Protein 1TU1 (pdb70)

Secondary structure (DSSP, 8-state):
--EEEEE-SSEEEEEETTSEE--BEEEEEPPBTTBPPEEEEEEEE---TTS-HHHHHHHHHHHHHHHSTT-EEEEEEEEEETTEEEEEEEEEEEETTEEEEEEEEEE--SSSEEEEEEEE-GGGHHHHHHHHHHHHHT-EEPP-/--EEEEE-SSEEEEEETTSEE--BEEEEEP-BTTB--EEEEEEEE---TTS-HHHHHHHHHHHHHHHSTT-EEEEEEEEEETTEEEEEEEEEEEETTEEEEEEEEEE--SSSEEEEEEEE-TTTHHHHHHHHHHHHTT-EEPP-

Structure (mmCIF, N/CA/C/O backbone):
data_1TU1
#
_entry.id   1TU1
#
_cell.length_a   88.247
_cell.length_b   88.247
_cell.length_c   107.071
_cell.angle_alpha   90.00
_cell.angle_beta   90.00
_cell.angle_gamma   90.00
#
_symmetry.space_group_name_H-M   'P 43 21 2'
#
loop_
_entity.id
_entity.type
_entity.pdbx_description
1 polymer 'hypothetical protein PA0094'
2 non-polymer 1,2-ETHANEDIOL
3 non-polymer DI(HYDROXYETHYL)ETHER
4 non-polymer 'SULFATE ION'
5 water water
#
loop_
_atom_site.group_PDB
_atom_site.id
_atom_site.type_symbol
_atom_site.label_atom_id
_atom_site.label_alt_id
_atom_site.label_comp_id
_atom_site.label_asym_id
_atom_site.label_entity_id
_atom_site.label_seq_id
_atom_site.pdbx_PDB_ins_code
_atom_site.Cartn_x
_atom_site.Cartn_y
_atom_site.Cartn_z
_atom_site.occupancy
_atom_site.B_iso_or_equiv
_atom_site.auth_seq_id
_atom_site.auth_comp_id
_atom_site.auth_asym_id
_atom_site.auth_atom_id
_atom_site.pdbx_PDB_model_num
ATOM 1 N N . GLY A 1 1 ? 26.749 10.314 -1.814 1.00 57.32 -1 GLY A N 1
ATOM 2 C CA . GLY A 1 1 ? 25.327 9.858 -1.627 1.00 57.33 -1 GLY A CA 1
ATOM 3 C C . GLY A 1 1 ? 24.538 10.631 -0.568 1.00 56.95 -1 GLY A C 1
ATOM 4 O O . GLY A 1 1 ? 23.958 11.681 -0.864 1.00 57.68 -1 GLY A O 1
ATOM 5 N N . HIS A 1 2 ? 24.495 10.099 0.655 1.00 56.20 0 HIS A N 1
ATOM 6 C CA . HIS A 1 2 ? 23.818 10.740 1.790 1.00 55.45 0 HIS A CA 1
ATOM 7 C C . HIS A 1 2 ? 24.864 11.200 2.821 1.00 53.42 0 HIS A C 1
ATOM 8 O O . HIS A 1 2 ? 25.128 10.500 3.799 1.00 52.66 0 HIS A O 1
ATOM 15 N N . MET A 1 3 ? 25.473 12.361 2.589 1.00 50.85 1 MET A N 1
ATOM 16 C CA . MET A 1 3 ? 26.471 12.905 3.518 1.00 49.34 1 MET A CA 1
ATOM 17 C C . MET A 1 3 ? 26.409 14.432 3.606 1.00 46.43 1 MET A C 1
ATOM 18 O O . MET A 1 3 ? 25.716 15.085 2.837 1.00 45.78 1 MET A O 1
ATOM 27 N N . THR A 1 4 ? 27.144 14.987 4.560 1.00 42.54 2 THR A N 1
ATOM 28 C CA . THR A 1 4 ? 27.228 16.423 4.752 1.00 39.73 2 THR A CA 1
ATOM 29 C C . THR A 1 4 ? 28.650 16.873 5.142 1.00 36.65 2 THR A C 1
ATOM 30 O O . THR A 1 4 ? 29.333 16.193 5.885 1.00 33.36 2 THR A O 1
ATOM 34 N N . LEU A 1 5 ? 29.064 18.029 4.632 1.00 33.94 3 LEU A N 1
ATOM 35 C CA . LEU A 1 5 ? 30.372 18.607 4.924 1.00 32.62 3 LEU A CA 1
ATOM 36 C C . LEU A 1 5 ? 30.486 19.038 6.381 1.00 30.73 3 LEU A C 1
ATOM 37 O O . LEU A 1 5 ? 29.743 19.893 6.827 1.00 32.55 3 LEU A O 1
ATOM 42 N N . T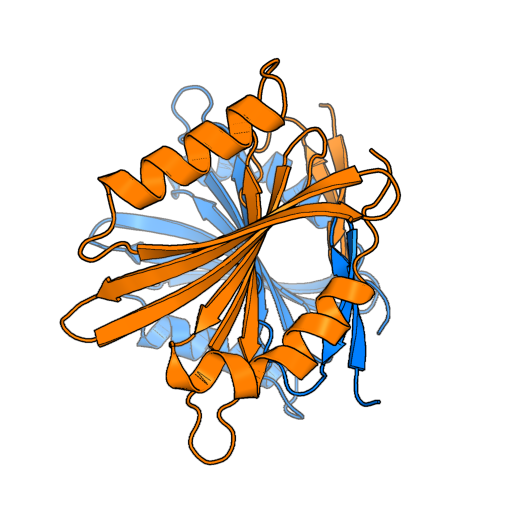YR A 1 6 ? 31.434 18.466 7.107 1.00 27.29 4 TYR A N 1
ATOM 43 C CA . TYR A 1 6 ? 31.595 18.726 8.527 1.00 24.56 4 TYR A CA 1
ATOM 44 C C . TYR A 1 6 ? 32.895 19.507 8.762 1.00 24.60 4 TYR A C 1
ATOM 45 O O . TYR A 1 6 ? 33.958 19.122 8.291 1.00 22.03 4 TYR A O 1
ATOM 54 N N . ARG A 1 7 ? 32.792 20.593 9.498 1.00 24.42 5 ARG A N 1
ATOM 55 C CA . ARG A 1 7 ? 33.899 21.503 9.711 1.00 25.77 5 ARG A CA 1
ATOM 56 C C . ARG A 1 7 ? 34.466 21.316 11.120 1.00 24.30 5 ARG A C 1
ATOM 57 O O . ARG A 1 7 ? 33.717 21.317 12.124 1.00 23.63 5 ARG A O 1
ATOM 72 N N . LEU A 1 8 ? 35.786 21.112 11.180 1.00 22.45 6 LEU A N 1
ATOM 73 C CA . LEU A 1 8 ? 36.540 21.200 12.424 1.00 21.82 6 LEU A CA 1
ATOM 74 C C . LEU A 1 8 ? 37.706 22.192 12.248 1.00 22.06 6 LEU A C 1
ATOM 75 O O . LEU A 1 8 ? 37.885 22.779 11.184 1.00 22.03 6 LEU A O 1
ATOM 80 N N . HIS A 1 9 ? 38.422 22.452 13.323 1.00 22.67 7 HIS A N 1
ATOM 81 C CA . HIS A 1 9 ? 39.411 23.528 13.340 1.00 23.35 7 HIS A CA 1
ATOM 82 C C . HIS A 1 9 ? 40.574 23.216 12.397 1.00 23.34 7 HIS A C 1
ATOM 83 O O . HIS A 1 9 ? 41.093 24.122 11.741 1.00 24.02 7 HIS A O 1
ATOM 90 N N . GLU A 1 10 ? 40.874 21.931 12.256 1.00 22.62 8 GLU A N 1
ATOM 91 C CA . GLU A 1 10 ? 42.054 21.438 11.552 1.00 23.00 8 GLU A CA 1
ATOM 92 C C . GLU A 1 10 ? 41.780 20.893 10.173 1.00 23.46 8 GLU A C 1
ATOM 93 O O . GLU A 1 10 ? 42.728 20.606 9.432 1.00 23.32 8 GLU A O 1
ATOM 99 N N . ALA A 1 11 ? 40.501 20.756 9.814 1.00 23.42 9 ALA A N 1
ATOM 100 C CA . ALA A 1 11 ? 40.133 20.095 8.571 1.00 23.07 9 ALA A CA 1
ATOM 101 C C . ALA A 1 11 ? 38.624 20.174 8.279 1.00 23.26 9 ALA A C 1
ATOM 102 O O . ALA A 1 11 ? 37.843 20.600 9.121 1.00 22.54 9 ALA A O 1
ATOM 104 N N . ASP A 1 12 ? 38.247 19.741 7.079 1.00 23.72 10 ASP A N 1
ATOM 105 C CA . ASP A 1 12 ? 36.856 19.487 6.711 1.00 23.73 10 ASP A CA 1
ATOM 106 C C . ASP A 1 12 ? 36.780 18.100 6.157 1.00 23.05 10 ASP A C 1
ATOM 107 O O . ASP A 1 12 ? 37.733 17.625 5.556 1.00 22.73 10 ASP A O 1
ATOM 112 N N . LEU A 1 13 ? 35.648 17.444 6.344 1.00 22.15 11 LEU A N 1
ATOM 113 C CA . LEU A 1 13 ? 35.403 16.160 5.697 1.00 22.35 11 LEU A CA 1
ATOM 114 C C . LEU A 1 13 ? 33.914 15.922 5.548 1.00 22.78 11 LEU A C 1
ATOM 115 O O . LEU A 1 13 ? 33.121 16.545 6.244 1.00 22.20 11 LEU A O 1
ATOM 120 N N . GLU A 1 14 ? 33.535 15.022 4.642 1.00 22.53 12 GLU A N 1
ATOM 121 C CA . GLU A 1 14 ? 32.128 14.659 4.503 1.00 23.70 12 GLU A CA 1
ATOM 122 C C . GLU A 1 14 ? 31.806 13.550 5.460 1.00 23.76 12 GLU A C 1
ATOM 123 O O . GLU A 1 14 ? 32.483 12.525 5.462 1.00 23.81 12 GLU A O 1
ATOM 129 N N . ILE A 1 15 ? 30.773 13.755 6.275 1.00 23.71 13 ILE A N 1
ATOM 130 C CA . ILE A 1 15 ? 30.305 12.772 7.232 1.00 24.72 13 ILE A CA 1
ATOM 131 C C . ILE A 1 15 ? 28.924 12.185 6.814 1.00 26.13 13 ILE A C 1
ATOM 132 O O . ILE A 1 15 ? 27.995 12.946 6.603 1.00 25.78 13 ILE A O 1
ATOM 137 N N . PRO A 1 16 ? 28.787 10.860 6.730 1.00 28.29 14 PRO A N 1
ATOM 138 C CA . PRO A 1 16 ? 27.483 10.247 6.436 1.00 30.33 14 PRO A CA 1
ATOM 139 C C . PRO A 1 16 ? 26.404 10.706 7.415 1.00 31.73 14 PRO A C 1
ATOM 140 O O . PRO A 1 16 ? 26.643 10.746 8.608 1.00 32.56 14 PRO A O 1
ATOM 144 N N . ASP A 1 17 ? 25.234 11.088 6.900 1.00 33.75 15 ASP A N 1
ATOM 145 C CA . ASP A 1 17 ? 24.120 11.579 7.733 1.00 34.45 15 ASP A CA 1
ATOM 146 C C . ASP A 1 17 ? 23.646 10.547 8.753 1.00 33.03 15 ASP A C 1
ATOM 147 O O . ASP A 1 17 ? 23.122 10.899 9.788 1.00 32.67 15 ASP A O 1
ATOM 152 N N . ALA A 1 18 ? 23.848 9.274 8.463 1.00 31.96 16 ALA A N 1
ATOM 153 C CA . ALA A 1 18 ? 23.467 8.222 9.388 1.00 30.83 16 ALA A CA 1
ATOM 154 C C . ALA A 1 18 ? 24.349 8.179 10.638 1.00 29.54 16 ALA A C 1
ATOM 155 O O . ALA A 1 18 ? 23.950 7.597 11.636 1.00 28.80 16 ALA A O 1
ATOM 157 N N . TRP A 1 19 ? 25.554 8.759 10.581 1.00 27.20 17 TRP A N 1
ATOM 158 C CA . TRP A 1 19 ? 26.440 8.795 11.759 1.00 26.51 17 TRP A CA 1
ATOM 159 C C . TRP A 1 19 ? 25.905 9.738 12.837 1.00 25.29 17 TRP A C 1
ATOM 160 O O . TRP A 1 19 ? 25.433 10.828 12.531 1.00 25.94 17 TRP A O 1
ATOM 171 N N . GLN A 1 20 ? 26.041 9.339 14.095 1.00 24.54 18 GLN A N 1
ATOM 172 C CA . GLN A 1 20 ? 25.557 10.130 15.210 1.00 25.11 18 GLN A CA 1
ATOM 173 C C . GLN A 1 20 ? 26.725 10.895 15.839 1.00 24.02 18 GLN A C 1
ATOM 174 O O . GLN A 1 20 ? 27.689 10.307 16.278 1.00 22.38 18 GLN A O 1
ATOM 185 N N . ASP A 1 21 ? 26.597 12.210 15.878 1.00 23.30 19 ASP A N 1
ATOM 186 C CA . ASP A 1 21 ? 27.652 13.102 16.366 1.00 23.49 19 ASP A CA 1
ATOM 187 C C . ASP A 1 21 ? 27.640 13.245 17.875 1.00 23.48 19 ASP A C 1
ATOM 188 O O . ASP A 1 21 ? 26.628 13.609 18.439 1.00 24.42 19 ASP A O 1
ATOM 193 N N . GLN A 1 22 ? 28.779 12.959 18.517 1.00 22.68 20 GLN A N 1
ATOM 194 C CA . GLN A 1 22 ? 28.953 13.026 19.972 1.00 22.67 20 GLN A CA 1
ATOM 195 C C . GLN A 1 22 ? 30.186 13.900 20.320 1.00 21.14 20 GLN A C 1
ATOM 196 O O . GLN A 1 22 ? 30.770 13.777 21.390 1.00 20.13 20 GLN A O 1
ATOM 202 N N . SER A 1 23 ? 30.557 14.763 19.395 1.00 19.89 21 SER A N 1
ATOM 203 C CA . SER A 1 23 ? 31.785 15.541 19.490 1.00 19.95 21 SER A CA 1
ATOM 204 C C . SER A 1 23 ? 31.816 16.453 20.737 1.00 20.32 21 SER A C 1
ATOM 205 O O . SER A 1 23 ? 30.807 17.016 21.121 1.00 19.49 21 SER A O 1
ATOM 208 N N . ILE A 1 24 ? 32.987 16.573 21.353 1.00 20.72 22 ILE A N 1
ATOM 209 C CA . ILE A 1 24 ? 33.177 17.481 22.481 1.00 21.26 22 ILE A CA 1
ATOM 210 C C . ILE A 1 24 ? 34.450 18.318 22.281 1.00 20.73 22 ILE A C 1
ATOM 211 O O . ILE A 1 24 ? 35.546 17.782 22.042 1.00 20.92 22 ILE A O 1
ATOM 220 N N . ASN A 1 25 ? 34.312 19.638 22.313 1.00 20.28 23 ASN A N 1
ATOM 221 C CA . ASN A 1 25 ? 35.484 20.510 22.352 1.00 20.17 23 ASN A CA 1
ATOM 222 C C . ASN A 1 25 ? 35.853 20.773 23.787 1.00 20.37 23 ASN A C 1
ATOM 223 O O . ASN A 1 25 ? 34.992 21.100 24.601 1.00 19.51 23 ASN A O 1
ATOM 228 N N . ILE A 1 26 ? 37.132 20.604 24.119 1.00 19.92 24 ILE A N 1
ATOM 229 C CA . ILE A 1 26 ? 37.563 20.659 25.506 1.00 20.61 24 ILE A CA 1
ATOM 230 C C . ILE A 1 26 ? 38.714 21.658 25.580 1.00 21.76 24 ILE A C 1
ATOM 231 O O . ILE A 1 26 ? 39.693 21.507 24.838 1.00 20.77 24 ILE A O 1
ATOM 236 N N . PHE A 1 27 ? 38.574 22.638 26.467 1.00 21.54 25 PHE A N 1
ATOM 237 C CA . PHE A 1 27 ? 39.610 23.641 26.744 1.00 22.74 25 PHE A CA 1
ATOM 238 C C . PHE A 1 27 ? 39.868 23.724 28.250 1.00 24.09 25 PHE A C 1
ATOM 239 O O . PHE A 1 27 ? 38.942 23.730 29.052 1.00 25.21 25 PHE A O 1
ATOM 247 N N . LYS A 1 28 ? 41.141 23.697 28.643 1.00 24.61 26 LYS A N 1
ATOM 248 C CA . LYS A 1 28 ? 41.504 23.843 30.039 1.00 24.58 26 LYS A CA 1
ATOM 249 C C . LYS A 1 28 ? 42.066 25.244 30.237 1.00 24.42 26 LYS A C 1
ATOM 250 O O . LYS A 1 28 ? 42.990 25.636 29.549 1.00 24.63 26 LYS A O 1
ATOM 256 N N . LEU A 1 29 ? 41.476 25.968 31.174 1.00 25.62 27 LEU A N 1
ATOM 257 C CA . LEU A 1 29 ? 41.881 27.330 31.529 1.00 26.25 27 LEU A CA 1
ATOM 258 C C . LEU A 1 29 ? 42.945 27.207 32.625 1.00 26.93 27 LEU A C 1
ATOM 259 O O . LEU A 1 29 ? 42.637 26.726 33.691 1.00 26.36 27 LEU A O 1
ATOM 268 N N . PRO A 1 30 ? 44.166 27.662 32.369 1.00 29.67 28 PRO A N 1
ATOM 269 C CA . PRO A 1 30 ? 45.304 27.400 33.270 1.00 30.88 28 PRO A CA 1
ATOM 270 C C . PRO A 1 30 ? 45.088 27.848 34.706 1.00 31.90 28 PRO A C 1
ATOM 271 O O . PRO A 1 30 ? 44.474 28.892 34.947 1.00 31.20 28 PRO A O 1
ATOM 275 N N . ALA A 1 31 ? 45.566 27.046 35.655 1.00 33.63 29 ALA A N 1
ATOM 276 C CA . ALA A 1 31 ? 45.674 27.485 37.049 1.00 34.79 29 ALA A CA 1
ATOM 277 C C . ALA A 1 31 ? 46.481 28.781 37.125 1.00 35.85 29 ALA A C 1
ATOM 278 O O . ALA A 1 31 ? 47.301 29.065 36.258 1.00 35.66 29 ALA A O 1
ATOM 280 N N . SER A 1 32 ? 46.246 29.541 38.180 1.00 38.38 30 SER A N 1
ATOM 281 C CA . SER A 1 32 ? 46.939 30.810 38.403 1.00 40.65 30 SER A CA 1
ATOM 282 C C . SER A 1 32 ? 46.870 31.159 39.881 1.00 41.94 30 SER A C 1
ATOM 283 O O . SER A 1 32 ? 45.800 31.464 40.398 1.00 43.14 30 SER A O 1
ATOM 286 N N . GLY A 1 33 ? 48.006 31.078 40.573 1.00 43.44 31 GLY A N 1
ATOM 287 C CA . GLY A 1 33 ? 48.039 31.329 42.005 1.00 43.62 31 GLY A CA 1
ATOM 288 C C . GLY A 1 33 ? 47.320 30.254 42.810 1.00 43.68 31 GLY A C 1
ATOM 289 O O . GLY A 1 33 ? 47.691 29.082 42.740 1.00 44.86 31 GLY A O 1
ATOM 290 N N . PRO A 1 34 ? 46.313 30.643 43.593 1.00 43.15 32 PRO A N 1
ATOM 291 C CA . PRO A 1 34 ? 45.487 29.688 44.337 1.00 42.41 32 PRO A CA 1
ATOM 292 C C . PRO A 1 34 ? 44.289 29.144 43.526 1.00 41.12 32 PRO A C 1
ATOM 293 O O . PRO A 1 34 ? 43.658 28.187 43.961 1.00 40.48 32 PRO A O 1
ATOM 297 N N . ALA A 1 35 ? 43.970 29.762 42.391 1.00 39.91 33 ALA A N 1
ATOM 298 C CA . ALA A 1 35 ? 42.913 29.252 41.514 1.00 38.63 33 ALA A CA 1
ATOM 299 C C . ALA A 1 35 ? 43.403 28.023 40.755 1.00 37.12 33 ALA A C 1
ATOM 300 O O . ALA A 1 35 ? 44.445 28.055 40.134 1.00 36.54 33 ALA A O 1
ATOM 302 N N . ARG A 1 36 ? 42.633 26.947 40.812 1.00 36.24 34 ARG A N 1
ATOM 303 C CA . ARG A 1 36 ? 42.950 25.743 40.052 1.00 35.94 34 ARG A CA 1
ATOM 304 C C . ARG A 1 36 ? 42.496 25.847 38.583 1.00 34.01 34 ARG A C 1
ATOM 305 O O . ARG A 1 36 ? 41.761 26.761 38.186 1.00 32.61 34 ARG A O 1
ATOM 320 N N . GLU A 1 37 ? 42.987 24.913 37.781 1.00 31.02 35 GLU A N 1
ATOM 321 C CA . GLU A 1 37 ? 42.616 24.824 36.383 1.00 29.51 35 GLU A CA 1
ATOM 322 C C . GLU A 1 37 ? 41.116 24.585 36.275 1.00 27.08 35 GLU A C 1
ATOM 323 O O . GLU A 1 37 ? 40.572 23.782 36.987 1.00 26.18 35 GLU A O 1
ATOM 329 N N . ALA A 1 38 ? 40.467 25.307 35.383 1.00 26.35 36 ALA A N 1
ATOM 330 C CA . ALA A 1 38 ? 39.046 25.080 35.052 1.00 25.69 36 ALA A CA 1
ATOM 331 C C . ALA A 1 38 ? 38.916 24.462 33.662 1.00 24.93 36 ALA A C 1
ATOM 332 O O . ALA A 1 38 ? 39.881 24.385 32.914 1.00 24.48 36 ALA A O 1
ATOM 334 N N . SER A 1 39 ? 37.711 24.014 33.327 1.00 24.20 37 SER A N 1
ATOM 335 C CA . SER A 1 39 ? 37.451 23.497 31.988 1.00 24.02 37 SER A CA 1
ATOM 336 C C . SER A 1 39 ? 36.303 24.249 31.329 1.00 23.48 37 SER A C 1
ATOM 337 O O . SER A 1 39 ? 35.348 24.656 32.002 1.00 23.85 37 SER A O 1
ATOM 340 N N . PHE A 1 40 ? 36.410 24.405 30.017 1.00 23.30 38 PHE A N 1
ATOM 341 C CA . PHE A 1 40 ? 35.364 25.006 29.183 1.00 22.40 38 PHE A CA 1
ATOM 342 C C . PHE A 1 40 ? 35.141 23.998 28.065 1.00 22.23 38 PHE A C 1
ATOM 343 O O . PHE A 1 40 ? 36.053 23.740 27.267 1.00 21.43 38 PHE A O 1
ATOM 351 N N . VAL A 1 41 ? 33.935 23.437 28.025 1.00 20.90 39 VAL A N 1
ATOM 352 C CA . VAL A 1 41 ? 33.624 22.299 27.178 1.00 21.24 39 VAL A CA 1
ATOM 353 C C . VAL A 1 41 ? 32.393 22.623 26.298 1.00 20.93 39 VAL A C 1
ATOM 354 O O . VAL A 1 41 ? 31.392 23.139 26.788 1.00 19.64 39 VAL A O 1
ATOM 358 N N . ILE A 1 42 ? 32.505 22.337 25.012 1.00 19.68 40 ILE A N 1
ATOM 359 C CA . ILE A 1 42 ? 31.397 22.505 24.069 1.00 19.94 40 ILE A CA 1
ATOM 360 C C . ILE A 1 42 ? 30.908 21.138 23.688 1.00 19.35 40 ILE A C 1
ATOM 361 O O . ILE A 1 42 ? 31.706 20.292 23.208 1.00 18.26 40 ILE A O 1
ATOM 366 N N . SER A 1 43 ? 29.616 20.922 23.901 1.00 18.69 41 SER A N 1
ATOM 367 C CA . SER A 1 43 ? 28.943 19.670 23.612 1.00 18.69 41 SER A CA 1
ATOM 368 C C . SER A 1 43 ? 27.673 19.953 22.768 1.00 19.18 41 SER A C 1
ATOM 369 O O . SER A 1 43 ? 27.357 21.115 22.500 1.00 18.27 41 SER A O 1
ATOM 372 N N . ARG A 1 44 ? 27.070 18.884 22.251 1.00 19.00 42 ARG A N 1
ATOM 373 C CA . ARG A 1 44 ? 25.880 18.949 21.394 1.00 19.86 42 ARG A CA 1
ATOM 374 C C . ARG A 1 44 ? 24.797 18.050 21.974 1.00 20.82 42 ARG A C 1
ATOM 375 O O . ARG A 1 44 ? 25.089 16.980 22.520 1.00 20.68 42 ARG A O 1
ATOM 383 N N . ASP A 1 45 ? 23.527 18.450 21.789 1.00 21.97 43 ASP A N 1
ATOM 384 C CA . ASP A 1 45 ? 22.400 17.662 22.282 1.00 21.89 43 ASP A CA 1
ATOM 385 C C . ASP A 1 45 ? 21.313 17.692 21.192 1.00 22.02 43 ASP A C 1
ATOM 386 O O . ASP A 1 45 ? 20.684 18.718 20.979 1.00 20.03 43 ASP A O 1
ATOM 391 N N . ALA A 1 46 ? 21.134 16.562 20.508 1.00 23.24 44 ALA A N 1
ATOM 392 C CA . ALA A 1 46 ? 20.171 16.446 19.418 1.00 24.77 44 ALA A CA 1
ATOM 393 C C . ALA A 1 46 ? 18.768 15.976 19.878 1.00 25.12 44 ALA A C 1
ATOM 394 O O . ALA A 1 46 ? 17.932 15.611 19.048 1.00 26.58 44 ALA A O 1
ATOM 396 N N . SER A 1 47 ? 18.515 16.024 21.175 1.00 25.34 45 SER A N 1
ATOM 397 C CA . SER A 1 47 ? 17.266 15.513 21.754 1.00 25.75 45 SER A CA 1
ATOM 398 C C . SER A 1 47 ? 16.098 16.531 21.745 1.00 26.68 45 SER A C 1
ATOM 399 O O . SER A 1 47 ? 14.990 16.193 22.169 1.00 27.17 45 SER A O 1
ATOM 402 N N . G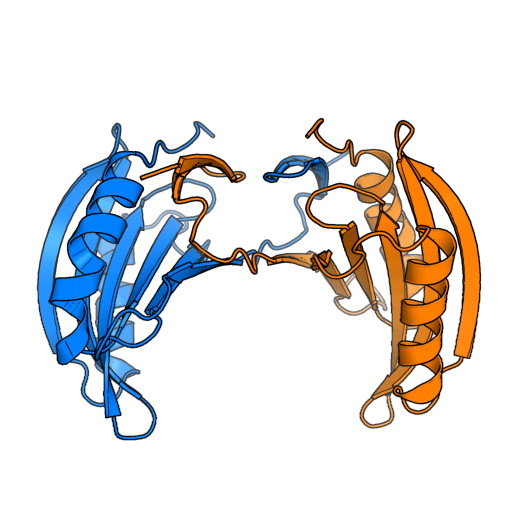LN A 1 48 ? 16.333 17.768 21.323 1.00 27.59 46 GLN A N 1
ATOM 403 C CA . GLN A 1 48 ? 15.273 18.770 21.334 1.00 29.00 46 GLN A CA 1
ATOM 404 C C . GLN A 1 48 ? 14.159 18.319 20.400 1.00 30.65 46 GLN A C 1
ATOM 405 O O . GLN A 1 48 ? 12.993 18.359 20.766 1.00 30.13 46 GLN A O 1
ATOM 411 N N . GLY A 1 49 ? 14.545 17.908 19.191 1.00 32.82 47 GLY A N 1
ATOM 412 C CA . GLY A 1 49 ? 13.595 17.541 18.150 1.00 34.68 47 GLY A CA 1
ATOM 413 C C . GLY A 1 49 ? 12.682 18.712 17.806 1.00 35.45 47 GLY A C 1
ATOM 414 O O . GLY A 1 49 ? 13.137 19.834 17.644 1.00 37.10 47 GLY A O 1
ATOM 415 N N . ASP A 1 50 ? 11.391 18.474 17.713 1.00 36.33 48 ASP A N 1
ATOM 416 C CA . ASP A 1 50 ? 10.474 19.555 17.350 1.00 36.66 48 ASP A CA 1
ATOM 417 C C . ASP A 1 50 ? 9.810 20.207 18.569 1.00 35.43 48 ASP A C 1
ATOM 418 O O . ASP A 1 50 ? 8.891 21.019 18.430 1.00 37.04 48 ASP A O 1
ATOM 423 N N . ALA A 1 51 ? 10.294 19.889 19.764 1.00 33.34 49 ALA A N 1
ATOM 424 C CA . ALA A 1 51 ? 9.818 20.556 20.974 1.00 31.36 49 ALA A CA 1
ATOM 425 C C . ALA A 1 51 ? 10.270 22.024 21.032 1.00 29.46 49 ALA A C 1
ATOM 426 O O . ALA A 1 51 ? 11.368 22.369 20.538 1.00 27.64 49 ALA A O 1
ATOM 428 N N . PRO A 1 52 ? 9.435 22.879 21.625 1.00 26.26 50 PRO A N 1
ATOM 429 C CA . PRO A 1 52 ? 9.833 24.262 21.876 1.00 25.93 50 PRO A CA 1
ATOM 430 C C . PRO A 1 52 ? 11.129 24.278 22.683 1.00 25.42 50 PRO A C 1
ATOM 431 O O . PRO A 1 52 ? 11.277 23.459 23.582 1.00 25.46 50 PRO A O 1
ATOM 435 N N . PHE A 1 53 ? 12.026 25.192 22.356 1.00 25.27 51 PHE A N 1
ATOM 436 C CA . PHE A 1 53 ? 13.299 25.342 23.055 1.00 24.86 51 PHE A CA 1
ATOM 437 C C . PHE A 1 53 ? 13.114 25.578 24.554 1.00 26.22 51 PHE A C 1
ATOM 438 O O . PHE A 1 53 ? 13.923 25.098 25.358 1.00 25.72 51 PHE A O 1
ATOM 446 N N . ALA A 1 54 ? 12.063 26.320 24.932 1.00 26.59 52 ALA A N 1
ATOM 447 C CA . ALA A 1 54 ? 11.759 26.563 26.340 1.00 26.75 52 ALA A CA 1
ATOM 448 C C . ALA A 1 54 ? 11.486 25.291 27.082 1.00 26.83 52 ALA A C 1
ATOM 449 O O . ALA A 1 54 ? 11.943 25.149 28.220 1.00 28.20 52 ALA A O 1
ATOM 451 N N . ASP A 1 55 ? 10.754 24.365 26.463 1.00 26.12 53 ASP A N 1
ATOM 452 C CA . ASP A 1 55 ? 10.478 23.064 27.057 1.00 26.79 53 ASP A CA 1
ATOM 453 C C . ASP A 1 55 ? 11.749 22.213 27.156 1.00 26.81 53 ASP A C 1
ATOM 454 O O . ASP A 1 55 ? 11.939 21.486 28.138 1.00 26.60 53 ASP A O 1
ATOM 459 N N . TYR A 1 56 ? 12.591 22.275 26.127 1.00 26.05 54 TYR A N 1
ATOM 460 C CA . TYR A 1 56 ? 13.878 21.557 26.153 1.00 25.76 54 TYR A CA 1
ATOM 461 C C . TYR A 1 56 ? 14.707 22.016 27.357 1.00 25.89 54 TYR A C 1
ATOM 462 O O . TYR A 1 56 ? 15.205 21.187 28.117 1.00 25.40 54 TYR A O 1
ATOM 471 N N . VAL A 1 57 ? 14.829 23.331 27.543 1.00 26.82 55 VAL A N 1
ATOM 472 C CA . VAL A 1 57 ? 15.606 23.886 28.641 1.00 28.10 55 VAL A CA 1
ATOM 473 C C . VAL A 1 57 ? 14.989 23.502 29.999 1.00 29.19 55 VAL A C 1
ATOM 474 O O . VAL A 1 57 ? 15.715 23.159 30.951 1.00 27.76 55 VAL A O 1
ATOM 478 N N . ALA A 1 58 ? 13.651 23.503 30.071 1.00 29.05 56 ALA A N 1
ATOM 479 C CA . ALA A 1 58 ? 12.967 23.135 31.306 1.00 29.08 56 ALA A CA 1
ATOM 480 C C . ALA A 1 58 ? 13.314 21.700 31.659 1.00 29.30 56 ALA A C 1
ATOM 481 O O . ALA A 1 58 ? 13.515 21.398 32.836 1.00 29.78 56 ALA A O 1
ATOM 483 N N . ARG A 1 59 ? 13.391 20.829 30.652 1.00 29.50 57 ARG A N 1
ATOM 484 C CA . ARG A 1 59 ? 13.715 19.420 30.854 1.00 30.28 57 ARG A CA 1
ATOM 485 C C . ARG A 1 59 ? 15.149 19.261 31.388 1.00 30.38 57 ARG A C 1
ATOM 486 O O . ARG A 1 59 ? 15.389 18.440 32.269 1.00 28.80 57 ARG A O 1
ATOM 494 N N . GLN A 1 60 ? 16.083 20.048 30.863 1.00 30.44 58 GLN A N 1
ATOM 495 C CA . GLN A 1 60 ? 17.467 20.013 31.340 1.00 31.08 58 GLN A CA 1
ATOM 496 C C . GLN A 1 60 ? 17.517 20.358 32.825 1.00 32.74 58 GLN A C 1
ATOM 497 O O . GLN A 1 60 ? 18.208 19.702 33.592 1.00 31.48 58 GLN A O 1
ATOM 503 N N . LEU A 1 61 ? 16.779 21.390 33.217 1.00 34.36 59 LEU A N 1
ATOM 504 C CA . LEU A 1 61 ? 16.757 21.834 34.603 1.00 36.61 59 LEU A CA 1
ATOM 505 C C . LEU A 1 61 ? 16.175 20.770 35.518 1.00 37.78 59 LEU A C 1
ATOM 506 O O . LEU A 1 61 ? 16.703 20.545 36.608 1.00 37.75 59 LEU A O 1
ATOM 511 N N . GLU A 1 62 ? 15.103 20.121 35.061 1.00 39.18 60 GLU A N 1
ATOM 512 C CA . GLU A 1 62 ? 14.459 19.018 35.764 1.00 40.81 60 GLU A CA 1
ATOM 513 C C . GLU A 1 62 ? 15.394 17.819 35.863 1.00 41.21 60 GLU A C 1
ATOM 514 O O . GLU A 1 62 ? 15.448 17.155 36.899 1.00 40.68 60 GLU A O 1
ATOM 520 N N . ASN A 1 63 ? 16.128 17.529 34.794 1.00 41.29 61 ASN A N 1
ATOM 521 C CA . ASN A 1 63 ? 17.132 16.471 34.846 1.00 41.69 61 ASN A CA 1
ATOM 522 C C . ASN A 1 63 ? 18.210 16.783 35.878 1.00 42.05 61 ASN A C 1
ATOM 523 O O . ASN A 1 63 ? 18.662 15.887 36.569 1.00 42.05 61 ASN A O 1
ATOM 528 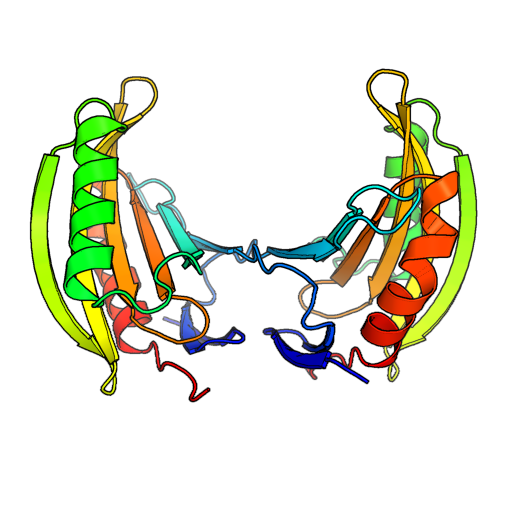N N . ALA A 1 64 ? 18.611 18.048 35.980 1.00 42.63 62 ALA A N 1
ATOM 529 C CA . ALA A 1 64 ? 19.684 18.443 36.887 1.00 43.81 62 ALA A CA 1
ATOM 530 C C . ALA A 1 64 ? 19.227 18.357 38.347 1.00 45.09 62 ALA A C 1
ATOM 531 O O . ALA A 1 64 ? 19.977 17.915 39.220 1.00 44.97 62 ALA A O 1
ATOM 533 N N . GLU A 1 65 ? 17.988 18.775 38.593 1.00 46.56 63 GLU A N 1
ATOM 534 C CA . GLU A 1 65 ? 17.381 18.721 39.919 1.00 48.08 63 GLU A CA 1
ATOM 535 C C . GLU A 1 65 ? 17.262 17.277 40.377 1.00 48.64 63 GLU A C 1
ATOM 536 O O . GLU A 1 65 ? 17.512 16.982 41.549 1.00 48.99 63 GLU A O 1
ATOM 542 N N . LYS A 1 66 ? 16.915 16.372 39.457 1.00 49.62 64 LYS A N 1
ATOM 543 C CA . LYS A 1 66 ? 16.614 14.981 39.813 1.00 50.42 64 LYS A CA 1
ATOM 544 C C . LYS A 1 66 ? 17.859 14.073 39.850 1.00 50.08 64 LYS A C 1
ATOM 545 O O . LYS A 1 66 ? 17.870 13.064 40.558 1.00 50.05 64 LYS A O 1
ATOM 556 N N . GLN A 1 67 ? 18.901 14.422 39.103 1.00 49.51 65 GLN A N 1
ATOM 557 C CA . GLN A 1 67 ? 20.032 13.515 38.895 1.00 49.20 65 GLN A CA 1
ATOM 558 C C . GLN A 1 67 ? 21.344 13.968 39.531 1.00 47.53 65 GLN A C 1
ATOM 559 O O . GLN A 1 67 ? 22.241 13.149 39.670 1.00 47.97 65 GLN A O 1
ATOM 565 N N . LEU A 1 68 ? 21.469 15.244 39.889 1.00 45.84 66 LEU A N 1
ATOM 566 C CA . LEU A 1 68 ? 22.720 15.776 40.428 1.00 44.48 66 LEU A CA 1
ATOM 567 C C . LEU A 1 68 ? 22.593 16.056 41.928 1.00 44.03 66 LEU A C 1
ATOM 568 O O . LEU A 1 68 ? 21.937 17.022 42.329 1.00 43.16 66 LEU A O 1
ATOM 573 N N . PRO A 1 69 ? 23.229 15.226 42.760 1.00 43.42 67 PRO A N 1
ATOM 574 C CA . PRO A 1 69 ? 23.227 15.451 44.209 1.00 42.73 67 PRO A CA 1
ATOM 575 C C . PRO A 1 69 ? 23.638 16.867 44.550 1.00 42.00 67 PRO A C 1
ATOM 576 O O . PRO A 1 69 ? 24.586 17.384 43.968 1.00 41.63 67 PRO A O 1
ATOM 580 N N . GLY A 1 70 ? 22.904 17.497 45.460 1.00 41.45 68 GLY A N 1
ATOM 581 C CA . GLY A 1 70 ? 23.241 18.828 45.940 1.00 41.23 68 GLY A CA 1
ATOM 582 C C . GLY A 1 70 ? 22.958 19.936 44.942 1.00 40.92 68 GLY A C 1
ATOM 583 O O . GLY A 1 70 ? 23.416 21.057 45.127 1.00 39.97 68 GLY A O 1
ATOM 584 N N . PHE A 1 71 ? 22.195 19.638 43.891 1.00 41.26 69 PHE A N 1
ATOM 585 C CA . PHE A 1 71 ? 21.935 20.632 42.850 1.00 41.75 69 PHE A CA 1
ATOM 586 C C . PHE A 1 71 ? 21.301 21.891 43.452 1.00 42.51 69 PHE A C 1
ATOM 587 O O . PHE A 1 71 ? 20.385 21.793 44.266 1.00 42.54 69 PHE A O 1
ATOM 595 N N . LYS A 1 72 ? 21.802 23.054 43.048 1.00 43.27 70 LYS A N 1
ATOM 596 C CA . LYS A 1 72 ? 21.249 24.335 43.452 1.00 44.39 70 LYS A CA 1
ATOM 597 C C . LYS A 1 72 ? 21.440 25.392 42.362 1.00 43.88 70 LYS A C 1
ATOM 598 O O . LYS A 1 72 ? 22.568 25.731 41.989 1.00 43.18 70 LYS A O 1
ATOM 604 N N . LEU A 1 73 ? 20.327 25.924 41.864 1.00 43.59 71 LEU A N 1
ATOM 605 C CA . LEU A 1 73 ? 20.364 26.949 40.822 1.00 43.77 71 LEU A CA 1
ATOM 606 C C . LEU A 1 73 ? 20.641 28.318 41.421 1.00 43.59 71 LEU A C 1
ATOM 607 O O . LEU A 1 73 ? 19.842 28.813 42.202 1.00 44.07 71 LEU A O 1
ATOM 612 N N . HIS A 1 74 ? 21.757 28.937 41.047 1.00 43.53 72 HIS A N 1
ATOM 613 C CA . HIS A 1 74 ? 22.021 30.318 41.441 1.00 44.00 72 HIS A CA 1
ATOM 614 C C . HIS A 1 74 ? 21.189 31.285 40.609 1.00 43.75 72 HIS A C 1
ATOM 615 O O . HIS A 1 74 ? 20.461 32.106 41.167 1.00 43.61 72 HIS A O 1
ATOM 622 N N . LYS A 1 75 ? 21.310 31.196 39.280 1.00 42.51 73 LYS A N 1
ATOM 623 C CA . LYS A 1 75 ? 20.666 32.159 38.393 1.00 41.94 73 LYS A CA 1
ATOM 624 C C . LYS A 1 75 ? 20.451 31.633 36.964 1.00 40.78 73 LYS A C 1
ATOM 625 O O . LYS A 1 75 ? 21.334 30.980 36.383 1.00 38.96 73 LYS A O 1
ATOM 631 N N . ARG A 1 76 ? 19.283 31.967 36.412 1.00 38.92 74 ARG A N 1
ATOM 632 C CA . ARG A 1 76 ? 18.945 31.678 35.030 1.00 38.13 74 ARG A CA 1
ATOM 633 C C . ARG A 1 76 ? 18.810 32.972 34.243 1.00 38.32 74 ARG A C 1
ATOM 634 O O . ARG A 1 76 ? 18.235 33.954 34.724 1.00 37.74 74 ARG A O 1
ATOM 642 N N . TRP A 1 77 ? 19.364 32.982 33.035 1.00 38.12 75 TRP A N 1
ATOM 643 C CA . TRP A 1 77 ? 19.327 34.146 32.169 1.00 38.20 75 TRP A CA 1
ATOM 644 C C . TRP A 1 77 ? 18.866 33.710 30.778 1.00 37.87 75 TRP A C 1
ATOM 645 O O . TRP A 1 77 ? 19.490 32.839 30.163 1.00 36.22 75 TRP A O 1
ATOM 656 N N . ASP A 1 78 ? 17.796 34.328 30.289 1.00 37.23 76 ASP A N 1
ATOM 657 C CA . ASP A 1 78 ? 17.318 34.132 28.925 1.00 37.56 76 ASP A CA 1
ATOM 658 C C . ASP A 1 78 ? 17.938 35.203 28.069 1.00 37.63 76 ASP A C 1
ATOM 659 O O . ASP A 1 78 ? 17.714 36.390 28.294 1.00 37.83 76 ASP A O 1
ATOM 664 N N . ILE A 1 79 ? 18.735 34.781 27.091 1.00 36.80 77 ILE A N 1
ATOM 665 C CA . ILE A 1 79 ? 19.494 35.705 26.284 1.00 36.61 77 ILE A CA 1
ATOM 666 C C . ILE A 1 79 ? 19.419 35.370 24.807 1.00 35.46 77 ILE A C 1
ATOM 667 O O . ILE A 1 79 ? 18.986 34.297 24.404 1.00 35.49 77 ILE A O 1
ATOM 672 N N . ASN A 1 80 ? 19.860 36.322 24.009 1.00 34.79 78 ASN A N 1
ATOM 673 C CA . ASN A 1 80 ? 19.930 36.174 22.584 1.00 34.36 78 ASN A CA 1
ATOM 674 C C . ASN A 1 80 ? 21.387 36.230 22.143 1.00 33.01 78 ASN A C 1
ATOM 675 O O . ASN A 1 80 ? 22.089 37.188 22.470 1.00 33.42 78 ASN A O 1
ATOM 680 N N . ILE A 1 81 ? 21.824 35.236 21.367 1.00 30.17 79 ILE A N 1
ATOM 681 C CA . ILE A 1 81 ? 23.177 35.224 20.812 1.00 28.81 79 ILE A CA 1
ATOM 682 C C . ILE A 1 81 ? 23.082 35.227 19.306 1.00 27.84 79 ILE A C 1
ATOM 683 O O . ILE A 1 81 ? 22.758 34.205 18.695 1.00 26.85 79 ILE A O 1
ATOM 688 N N . HIS A 1 82 ? 23.319 36.389 18.707 1.00 27.52 80 HIS A N 1
ATOM 689 C CA . HIS A 1 82 ? 23.262 36.549 17.252 1.00 28.11 80 HIS A CA 1
ATOM 690 C C . HIS A 1 82 ? 21.988 35.943 16.670 1.00 27.25 80 HIS A C 1
ATOM 691 O O . HIS A 1 82 ? 22.018 35.218 15.672 1.00 26.93 80 HIS A O 1
ATOM 698 N N . GLY A 1 83 ? 20.878 36.244 17.326 1.00 27.17 81 GLY A N 1
ATOM 699 C CA . GLY A 1 83 ? 19.555 35.853 16.871 1.00 26.50 81 GLY A CA 1
ATOM 700 C C . GLY A 1 83 ? 19.127 34.500 17.363 1.00 26.37 81 GLY A C 1
ATOM 701 O O . GLY A 1 83 ? 17.971 34.151 17.203 1.00 27.13 81 GLY A O 1
ATOM 702 N N . HIS A 1 84 ? 20.055 33.722 17.932 1.00 25.35 82 HIS A N 1
ATOM 703 C CA . HIS A 1 84 ? 19.757 32.406 18.466 1.00 24.34 82 HIS A CA 1
ATOM 704 C C . HIS A 1 84 ? 19.270 32.521 19.905 1.00 24.61 82 HIS A C 1
ATOM 705 O O . HIS A 1 84 ? 19.889 33.175 20.733 1.00 24.13 82 HIS A O 1
ATOM 712 N N . ALA A 1 85 ? 18.167 31.855 20.211 1.00 24.27 83 ALA A N 1
ATOM 713 C CA . ALA A 1 85 ? 17.714 31.736 21.584 1.00 24.00 83 ALA A CA 1
ATOM 714 C C . ALA A 1 85 ? 18.736 30.953 22.433 1.00 23.69 83 ALA A C 1
ATOM 715 O O . ALA A 1 85 ? 19.236 29.899 22.031 1.00 22.97 83 ALA A O 1
ATOM 717 N N . ALA A 1 86 ? 18.984 31.453 23.632 1.00 23.51 84 ALA A N 1
ATOM 718 C CA . ALA A 1 86 ? 19.927 30.829 24.525 1.00 23.64 84 ALA A CA 1
ATOM 719 C C . ALA A 1 86 ? 19.495 30.998 25.975 1.00 24.65 84 ALA A C 1
ATOM 720 O O . ALA A 1 86 ? 18.800 31.942 26.315 1.00 23.39 84 ALA A O 1
ATOM 722 N N . VAL A 1 87 ? 19.891 30.057 26.814 1.00 25.54 85 VAL A N 1
ATOM 723 C CA . VAL A 1 87 ? 19.702 30.167 28.253 1.00 26.30 85 VAL A CA 1
ATOM 724 C C . VAL A 1 87 ? 21.042 29.893 28.952 1.00 27.30 85 VAL A C 1
ATOM 725 O O . VAL A 1 87 ? 21.683 28.869 28.681 1.00 26.21 85 VAL A O 1
ATOM 729 N N . LEU A 1 88 ? 21.456 30.814 29.824 1.00 27.61 86 LEU A N 1
ATOM 730 C CA . LEU A 1 88 ? 22.554 30.590 30.777 1.00 28.45 86 LEU A CA 1
ATOM 731 C C . LEU A 1 88 ? 22.017 30.161 32.134 1.00 29.54 86 LEU A C 1
ATOM 732 O O . LEU A 1 88 ? 21.138 30.841 32.729 1.00 29.40 86 LEU A O 1
ATOM 737 N N . LEU A 1 89 ? 22.525 29.032 32.623 1.00 29.19 87 LEU A N 1
ATOM 738 C CA . LEU A 1 89 ? 22.230 28.539 33.950 1.00 30.79 87 LEU A CA 1
ATOM 739 C C . LEU A 1 89 ? 23.505 28.487 34.772 1.00 32.56 87 LEU A C 1
ATOM 740 O O . LEU A 1 89 ? 24.422 27.711 34.438 1.00 32.89 87 LEU A O 1
ATOM 745 N N . ASP A 1 90 ? 23.560 29.305 35.826 1.00 33.43 88 ASP A N 1
ATOM 746 C CA . ASP A 1 90 ? 24.616 29.240 36.829 1.00 34.39 88 ASP A CA 1
ATOM 747 C C . ASP A 1 90 ? 24.132 28.371 37.947 1.00 34.76 88 ASP A C 1
ATOM 748 O O . ASP A 1 90 ? 23.117 28.666 38.581 1.00 33.86 88 ASP A O 1
ATOM 753 N N . TYR A 1 91 ? 24.822 27.258 38.165 1.00 34.97 89 TYR A N 1
ATOM 754 C CA . TYR A 1 91 ? 24.437 26.342 39.216 1.00 35.27 89 TYR A CA 1
ATOM 755 C C . TYR A 1 91 ? 25.611 25.598 39.826 1.00 36.24 89 TYR A C 1
ATOM 756 O O . TYR A 1 91 ? 26.704 25.569 39.262 1.00 36.23 89 TYR A O 1
ATOM 765 N N . GLN A 1 92 ? 25.354 25.015 40.992 1.00 36.87 90 GLN A N 1
ATOM 766 C CA . GLN A 1 92 ? 26.312 24.161 41.661 1.00 37.60 90 GLN A CA 1
ATOM 767 C C . GLN A 1 92 ? 25.690 22.807 41.897 1.00 37.18 90 GLN A C 1
ATOM 768 O O . GLN A 1 92 ? 24.448 22.666 41.926 1.00 37.31 90 GLN A O 1
ATOM 774 N N . TRP A 1 93 ? 26.548 21.799 42.004 1.00 36.22 91 TRP A N 1
ATOM 775 C CA . TRP A 1 93 ? 26.149 20.507 42.527 1.00 36.43 91 TRP A CA 1
ATOM 776 C C . TRP A 1 93 ? 27.338 19.825 43.236 1.00 36.63 91 TRP A C 1
ATOM 777 O O . TRP A 1 93 ? 28.466 20.326 43.202 1.00 36.09 91 TRP A O 1
ATOM 788 N N . GLN A 1 94 ? 27.060 18.694 43.872 1.00 37.00 92 GLN A N 1
ATOM 789 C CA . GLN A 1 94 ? 28.048 17.992 44.680 1.00 37.50 92 GLN A CA 1
ATOM 790 C C . GLN A 1 94 ? 28.478 16.725 43.973 1.00 36.67 92 GLN A C 1
ATOM 791 O O . GLN A 1 94 ? 27.755 15.729 43.950 1.00 36.40 92 GLN A O 1
ATOM 797 N N . ARG A 1 95 ? 29.682 16.781 43.413 1.00 36.38 93 ARG A N 1
ATOM 798 C CA . ARG A 1 95 ? 30.252 15.700 42.640 1.00 35.56 93 ARG A CA 1
ATOM 799 C C . ARG A 1 95 ? 31.241 14.954 43.526 1.00 35.89 93 ARG A C 1
ATOM 800 O O . ARG A 1 95 ? 32.218 15.529 43.977 1.00 35.20 93 ARG A O 1
ATOM 808 N N . GLU A 1 96 ? 30.962 13.685 43.782 1.00 36.46 94 GLU A N 1
ATOM 809 C CA . GLU A 1 96 ? 31.833 12.836 44.576 1.00 37.50 94 GLU A CA 1
ATOM 810 C C . GLU A 1 96 ? 32.200 13.490 45.895 1.00 38.68 94 GLU A C 1
ATOM 811 O O . GLU A 1 96 ? 33.311 13.331 46.362 1.00 39.06 94 GLU A O 1
ATOM 817 N N . GLY A 1 97 ? 31.269 14.243 46.478 1.00 40.34 95 GLY A N 1
ATOM 818 C CA . GLY A 1 97 ? 31.429 14.827 47.802 1.00 41.35 95 GLY A CA 1
ATOM 819 C C . GLY A 1 97 ? 31.893 16.272 47.851 1.00 42.52 95 GLY A C 1
ATOM 820 O O . GLY A 1 97 ? 32.028 16.841 48.937 1.00 43.51 95 GLY A O 1
ATOM 821 N N . ARG A 1 98 ? 32.183 16.883 46.711 1.00 43.40 96 ARG A N 1
ATOM 822 C CA . ARG A 1 98 ? 32.622 18.266 46.737 1.00 44.17 96 ARG A CA 1
ATOM 823 C C . ARG A 1 98 ? 31.875 19.130 45.736 1.00 44.01 96 ARG A C 1
ATOM 824 O O . ARG A 1 98 ? 31.395 18.654 44.700 1.00 43.62 96 ARG A O 1
ATOM 832 N N . ASP A 1 99 ? 31.817 20.421 46.029 1.00 43.77 97 ASP A N 1
ATOM 833 C CA . ASP A 1 99 ? 30.964 21.303 45.258 1.00 43.51 97 ASP A CA 1
ATOM 834 C C . ASP A 1 99 ? 31.676 21.907 44.060 1.00 42.60 97 ASP A C 1
ATOM 835 O O . ASP A 1 99 ? 32.813 22.384 44.158 1.00 42.61 97 ASP A O 1
ATOM 840 N N . LEU A 1 100 ? 30.983 21.866 42.929 1.00 40.78 98 LEU A N 1
ATOM 841 C CA . LEU A 1 100 ? 31.445 22.448 41.684 1.00 39.64 98 LEU A CA 1
ATOM 842 C C . LEU A 1 100 ? 30.495 23.544 41.250 1.00 38.78 98 LEU A C 1
ATOM 843 O O . LEU A 1 100 ? 29.285 23.411 41.416 1.00 38.38 98 LEU A O 1
ATOM 848 N N . MET A 1 101 ? 31.056 24.616 40.700 1.00 37.74 99 MET A N 1
ATOM 849 C CA . MET A 1 101 ? 30.311 25.718 40.122 1.00 37.35 99 MET A CA 1
ATOM 850 C C . MET A 1 101 ? 30.324 25.611 38.595 1.00 36.51 99 MET A C 1
ATOM 851 O O . MET A 1 101 ? 31.389 25.534 37.974 1.00 35.46 99 MET A O 1
ATOM 856 N N . LEU A 1 102 ? 29.129 25.627 38.005 1.00 35.40 100 LEU A N 1
ATOM 857 C CA . LEU A 1 102 ? 28.944 25.561 36.560 1.00 34.46 100 LEU A CA 1
ATOM 858 C C . LEU A 1 102 ? 28.286 26.821 36.006 1.00 33.85 100 LEU A C 1
ATOM 859 O O . LEU A 1 102 ? 27.356 27.372 36.605 1.00 33.95 100 LEU A O 1
ATOM 864 N N . ARG A 1 103 ? 28.783 27.286 34.869 1.00 32.53 101 ARG A N 1
ATOM 865 C CA . ARG A 1 103 ? 28.094 28.269 34.054 1.00 31.83 101 ARG A CA 1
ATOM 866 C C . ARG A 1 103 ? 27.883 27.618 32.684 1.00 30.33 101 ARG A C 1
ATOM 867 O O . ARG A 1 103 ? 28.844 27.451 31.910 1.00 30.22 101 ARG A O 1
ATOM 875 N N . GLN A 1 104 ? 26.635 27.231 32.426 1.00 27.82 102 GLN A N 1
ATOM 876 C CA . GLN A 1 104 ? 26.243 26.376 31.310 1.00 26.92 102 GLN A CA 1
ATOM 877 C C . GLN A 1 104 ? 25.273 27.109 30.372 1.00 26.22 102 GLN A C 1
ATOM 878 O O . GLN A 1 104 ? 24.196 27.536 30.792 1.00 26.99 102 GLN A O 1
ATOM 884 N N . VAL A 1 105 ? 25.674 27.310 29.124 1.00 24.39 103 VAL A N 1
ATOM 885 C CA . VAL A 1 105 ? 24.854 28.020 28.149 1.00 23.12 103 VAL A CA 1
ATOM 886 C C . VAL A 1 105 ? 24.284 27.023 27.125 1.00 22.66 103 VAL A C 1
ATOM 887 O O . VAL A 1 105 ? 25.016 26.220 26.531 1.00 21.02 103 VAL A O 1
ATOM 891 N N . PHE A 1 106 ? 22.973 27.063 26.940 1.00 21.50 104 PHE A N 1
ATOM 892 C CA . PHE A 1 106 ? 22.321 26.246 25.933 1.00 21.25 104 PHE A CA 1
ATOM 893 C C . PHE A 1 106 ? 21.955 27.166 24.809 1.00 22.14 104 PHE A C 1
ATOM 894 O O . PHE A 1 106 ? 21.290 28.190 25.039 1.00 22.62 104 PHE A O 1
ATOM 902 N N . ILE A 1 107 ? 22.412 26.847 23.593 1.00 20.84 105 ILE A N 1
ATOM 903 C CA . ILE A 1 107 ? 22.146 27.680 22.433 1.00 20.75 105 ILE A CA 1
ATOM 904 C C . ILE A 1 107 ? 21.331 26.880 21.431 1.00 20.26 105 ILE A C 1
ATOM 905 O O . ILE A 1 107 ? 21.790 25.880 20.896 1.00 19.21 105 ILE A O 1
ATOM 910 N N . GLU A 1 108 ? 20.105 27.328 21.189 1.00 21.28 106 GLU A N 1
ATOM 911 C CA . GLU A 1 108 ? 19.232 26.666 20.237 1.00 20.03 106 GLU A CA 1
ATOM 912 C C . GLU A 1 108 ? 19.874 26.682 18.852 1.00 19.85 106 GLU A C 1
ATOM 913 O O . GLU A 1 108 ? 20.204 27.718 18.342 1.00 19.71 106 GLU A O 1
ATOM 919 N N . ARG A 1 109 ? 19.981 25.506 18.255 1.00 21.23 107 ARG A N 1
ATOM 920 C CA . ARG A 1 109 ? 20.395 25.341 16.873 1.00 22.41 107 ARG A CA 1
ATOM 921 C C . ARG A 1 109 ? 19.859 24.009 16.365 1.00 23.15 107 ARG A C 1
ATOM 922 O O . ARG A 1 109 ? 19.595 23.099 17.129 1.00 22.52 107 ARG A O 1
ATOM 930 N N . ARG A 1 110 ? 19.766 23.893 15.049 1.00 24.93 108 ARG A N 1
ATOM 931 C CA . ARG A 1 110 ? 19.439 22.630 14.395 1.00 26.28 108 ARG A CA 1
ATOM 932 C C . ARG A 1 110 ? 20.648 22.166 13.602 1.00 25.18 108 ARG A C 1
ATOM 933 O O . ARG A 1 110 ? 21.324 22.979 12.984 1.00 25.33 108 ARG A O 1
ATOM 941 N N . PRO A 1 111 ? 20.938 20.874 13.601 1.00 24.24 109 PRO A N 1
ATOM 942 C CA . PRO A 1 111 ? 20.106 19.821 14.178 1.00 24.04 109 PRO A CA 1
ATOM 943 C C . PRO A 1 111 ? 20.279 19.538 15.663 1.00 23.35 109 PRO A C 1
ATOM 944 O O . PRO A 1 111 ? 19.616 18.627 16.169 1.00 24.00 109 PRO A O 1
ATOM 948 N N . ALA A 1 112 ? 21.156 20.273 16.349 1.00 21.77 110 ALA A N 1
ATOM 949 C CA . ALA A 1 112 ? 21.505 19.974 17.745 1.00 21.46 110 ALA A CA 1
ATOM 950 C C . ALA A 1 112 ? 21.770 21.242 18.531 1.00 20.70 110 ALA A C 1
ATOM 951 O O . ALA A 1 112 ? 22.360 22.219 18.012 1.00 21.09 110 ALA A O 1
ATOM 953 N N . VAL A 1 113 ? 21.264 21.248 19.762 1.00 19.58 111 VAL A N 1
ATOM 954 C CA . VAL A 1 113 ? 21.497 22.339 20.686 1.00 19.18 111 VAL A CA 1
ATOM 955 C C . VAL A 1 113 ? 23.011 22.377 20.959 1.00 18.44 111 VAL A C 1
ATOM 956 O O . VAL A 1 113 ? 23.600 21.333 21.184 1.00 19.18 111 VAL A O 1
ATOM 960 N N . LEU A 1 114 ? 23.615 23.555 20.870 1.00 18.19 112 LEU A N 1
ATOM 961 C CA . LEU A 1 114 ? 25.032 23.740 21.207 1.00 17.72 112 LEU A CA 1
ATOM 962 C C . LEU A 1 114 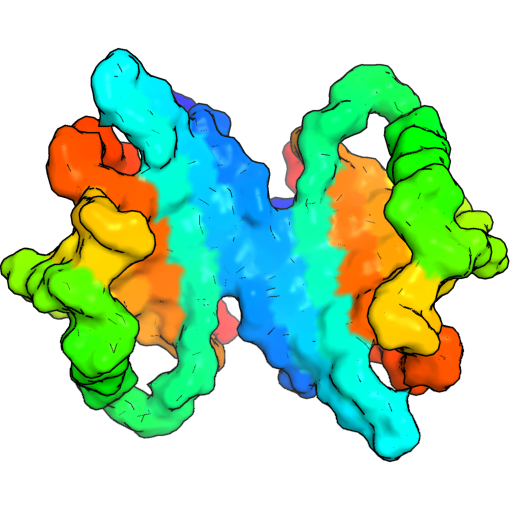? 25.139 24.203 22.667 1.00 18.76 112 LEU A C 1
ATOM 963 O O . LEU A 1 114 ? 24.540 25.212 23.057 1.00 18.58 112 LEU A O 1
ATOM 968 N N . ILE A 1 115 ? 25.905 23.456 23.459 1.00 18.71 113 ILE A N 1
ATOM 969 C CA . ILE A 1 115 ? 26.025 23.665 24.897 1.00 18.95 113 ILE A CA 1
ATOM 970 C C . ILE A 1 115 ? 27.460 24.007 25.236 1.00 19.66 113 ILE A C 1
ATOM 971 O O . ILE A 1 115 ? 28.382 23.291 24.809 1.00 18.40 113 ILE A O 1
ATOM 976 N N . THR A 1 116 ? 27.671 25.107 25.961 1.00 19.93 114 THR A N 1
ATOM 977 C CA . THR A 1 116 ? 29.022 25.405 26.502 1.00 20.47 114 THR A CA 1
ATOM 978 C C . THR A 1 116 ? 28.949 25.354 28.013 1.00 22.02 114 THR A C 1
ATOM 979 O O . THR A 1 116 ? 27.938 25.764 28.621 1.00 21.66 114 THR A O 1
ATOM 983 N N . THR A 1 117 ? 29.997 24.805 28.641 1.00 22.69 115 THR A N 1
ATOM 984 C CA . THR A 1 117 ? 29.969 24.569 30.063 1.00 23.05 115 THR 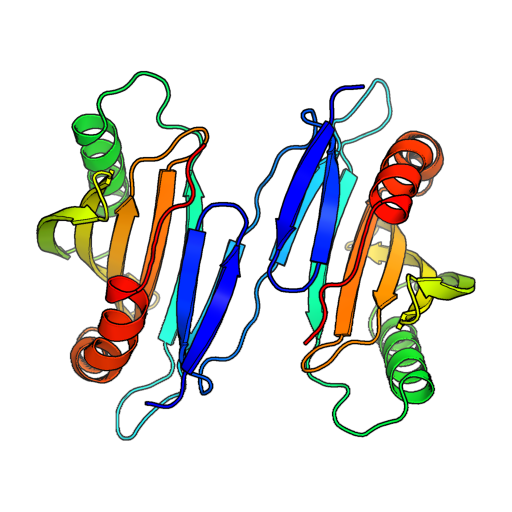A CA 1
ATOM 985 C C . THR A 1 117 ? 31.316 24.984 30.649 1.00 24.21 115 THR A C 1
ATOM 986 O O . THR A 1 117 ? 32.352 24.428 30.268 1.00 23.57 115 THR A O 1
ATOM 990 N N . LEU A 1 118 ?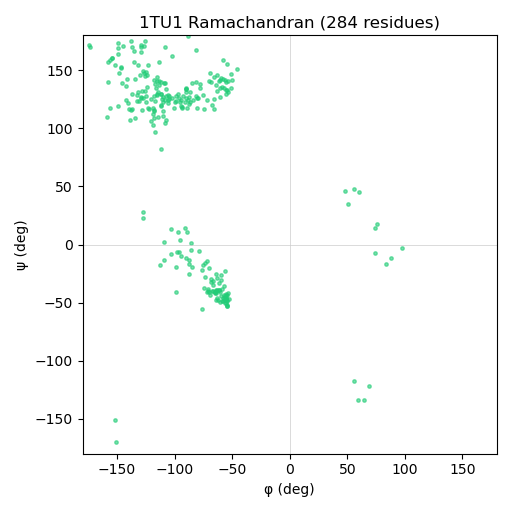 31.311 25.983 31.524 1.00 25.03 116 LEU A N 1
ATOM 991 C CA . LEU A 1 118 ? 32.484 26.291 32.357 1.00 25.40 116 LEU A CA 1
ATOM 992 C C . LEU A 1 118 ? 32.324 25.533 33.670 1.00 26.42 116 LEU A C 1
ATOM 993 O O . LEU A 1 118 ? 31.294 25.647 34.334 1.00 26.06 116 LEU A O 1
ATOM 998 N N . THR A 1 119 ? 33.342 24.769 34.053 1.00 26.91 117 THR A N 1
ATOM 999 C CA . THR A 1 119 ? 33.328 24.053 35.290 1.00 27.62 117 THR A CA 1
ATOM 1000 C C . THR A 1 119 ? 34.500 24.495 36.148 1.00 28.98 117 THR A C 1
ATOM 1001 O O . THR A 1 119 ? 35.650 24.448 35.721 1.00 28.23 117 THR A O 1
ATOM 1005 N N . THR A 1 120 ? 34.190 24.914 37.364 1.00 30.60 118 THR A N 1
ATOM 1006 C CA . THR A 1 120 ? 35.198 25.372 38.314 1.00 32.74 118 THR A CA 1
ATOM 1007 C C . THR A 1 120 ? 34.667 25.075 39.712 1.00 33.64 118 THR A C 1
ATOM 1008 O O . THR A 1 120 ? 33.707 24.333 39.854 1.00 33.20 118 THR A O 1
ATOM 1012 N N . THR A 1 121 ? 35.324 25.592 40.745 1.00 35.33 119 THR A N 1
ATOM 1013 C CA . THR A 1 121 ? 34.789 25.516 42.110 1.00 36.22 119 THR A CA 1
ATOM 1014 C C . THR A 1 121 ? 34.203 26.876 42.431 1.00 36.43 119 THR A C 1
ATOM 1015 O O . THR A 1 121 ? 34.555 27.851 41.793 1.00 36.46 119 THR A O 1
ATOM 1019 N N . PRO A 1 122 ? 33.346 26.967 43.442 1.00 37.77 120 PRO A N 1
ATOM 1020 C CA . PRO A 1 122 ? 32.833 28.282 43.857 1.00 38.54 120 PRO A CA 1
ATOM 1021 C C . PRO A 1 122 ? 33.946 29.285 44.155 1.00 39.47 120 PRO A C 1
ATOM 1022 O O . PRO A 1 122 ? 33.873 30.431 43.707 1.00 40.41 120 PRO A O 1
ATOM 1026 N N . ALA A 1 123 ? 35.002 28.842 44.834 1.00 40.40 121 ALA A N 1
ATOM 1027 C CA . ALA A 1 123 ? 36.142 29.711 45.144 1.00 40.54 121 ALA A CA 1
ATOM 1028 C C . ALA A 1 123 ? 36.853 30.249 43.906 1.00 40.10 121 ALA A C 1
ATOM 1029 O O . ALA A 1 123 ? 37.374 31.364 43.922 1.00 39.61 121 ALA A O 1
ATOM 1031 N N . ASP A 1 124 ? 36.897 29.460 42.837 1.00 39.57 122 ASP A N 1
ATOM 1032 C CA . ASP A 1 124 ? 37.652 29.854 41.641 1.00 39.43 122 ASP A CA 1
ATOM 1033 C C . ASP A 1 124 ? 36.815 30.552 40.567 1.00 39.14 122 ASP A C 1
ATOM 1034 O O . ASP A 1 124 ? 37.370 31.063 39.604 1.00 38.51 122 ASP A O 1
ATOM 1039 N N . LEU A 1 125 ? 35.493 30.561 40.707 1.00 39.54 123 LEU A N 1
ATOM 1040 C CA . LEU A 1 125 ? 34.660 31.169 39.670 1.00 39.79 123 LEU A CA 1
ATOM 1041 C C . LEU A 1 125 ? 35.068 32.616 39.356 1.00 39.82 123 LEU A C 1
ATOM 1042 O O . LEU A 1 125 ? 35.247 32.967 38.186 1.00 39.71 123 LEU A O 1
ATOM 1047 N N . PRO A 1 126 ? 35.245 33.467 40.370 1.00 39.87 124 PRO A N 1
ATOM 1048 C CA . PRO A 1 126 ? 35.594 34.873 40.100 1.00 39.31 124 PRO A CA 1
ATOM 1049 C C . PRO A 1 126 ? 36.888 35.044 39.330 1.00 38.20 124 PRO A C 1
ATOM 1050 O O . PRO A 1 126 ? 37.033 36.008 38.588 1.00 38.70 124 PRO A O 1
ATOM 1054 N N . HIS A 1 127 ? 37.835 34.134 39.508 1.00 37.02 125 HIS A N 1
ATOM 1055 C CA . HIS A 1 127 ? 39.098 34.238 38.797 1.00 36.09 125 HIS A CA 1
ATOM 1056 C C . HIS A 1 127 ? 38.944 33.908 37.306 1.00 34.90 125 HIS A C 1
ATOM 1057 O O . HIS A 1 127 ? 39.540 34.553 36.446 1.00 34.86 125 HIS A O 1
ATOM 1064 N N . HIS A 1 128 ? 38.154 32.889 37.002 1.00 34.01 126 HIS A N 1
ATOM 1065 C CA . HIS A 1 128 ? 38.022 32.415 35.616 1.00 33.59 126 HIS A CA 1
ATOM 1066 C C . HIS A 1 128 ? 36.971 33.184 34.781 1.00 34.49 126 HIS A C 1
ATOM 1067 O O . HIS A 1 128 ? 37.011 33.171 33.548 1.00 34.75 126 HIS A O 1
ATOM 1074 N N . GLU A 1 129 ? 36.069 33.866 35.469 1.00 35.53 127 GLU A N 1
ATOM 1075 C CA . GLU A 1 129 ? 34.905 34.503 34.848 1.00 35.94 127 GLU A CA 1
ATOM 1076 C C . GLU A 1 129 ? 35.250 35.460 33.724 1.00 35.14 127 GLU A C 1
ATOM 1077 O O . GLU A 1 129 ? 34.640 35.390 32.668 1.00 34.99 127 GLU A O 1
ATOM 1083 N N . PRO A 1 130 ? 36.218 36.353 33.901 1.00 34.87 128 PRO A N 1
ATOM 1084 C CA . PRO A 1 130 ? 36.568 37.290 32.832 1.00 34.01 128 PRO A CA 1
ATOM 1085 C C . PRO A 1 130 ? 36.918 36.631 31.492 1.00 33.23 128 PRO A C 1
ATOM 1086 O O . PRO A 1 130 ? 36.428 37.075 30.440 1.00 32.67 128 PRO A O 1
ATOM 1090 N N . ALA A 1 131 ? 37.774 35.609 31.520 1.00 31.76 129 ALA A N 1
ATOM 1091 C CA . ALA A 1 131 ? 38.196 34.936 30.298 1.00 30.76 129 ALA A CA 1
ATOM 1092 C C . ALA A 1 131 ? 37.023 34.147 29.689 1.00 29.79 129 ALA A C 1
ATOM 1093 O O . ALA A 1 131 ? 36.837 34.175 28.498 1.00 29.15 129 ALA A O 1
ATOM 1095 N N . TRP A 1 132 ? 36.266 33.451 30.525 1.00 29.40 130 TRP A N 1
ATOM 1096 C CA . TRP A 1 132 ? 35.063 32.753 30.077 1.00 29.85 130 TRP A CA 1
ATOM 1097 C C . TRP A 1 132 ? 34.091 33.717 29.353 1.00 30.52 130 TRP A C 1
ATOM 1098 O O . TRP A 1 132 ? 33.686 33.475 28.209 1.00 29.27 130 TRP A O 1
ATOM 1109 N N . LYS A 1 133 ? 33.774 34.822 30.031 1.00 31.11 131 LYS A N 1
ATOM 1110 C CA . LYS A 1 133 ? 32.822 35.833 29.542 1.00 32.29 131 LYS A CA 1
ATOM 1111 C C . LYS A 1 133 ? 33.241 36.314 28.177 1.00 31.53 131 LYS A C 1
ATOM 1112 O O . LYS A 1 133 ? 32.439 36.304 27.233 1.00 31.11 131 LYS A O 1
ATOM 1123 N N . GLN A 1 134 ? 34.507 36.720 28.069 1.00 30.31 132 GLN A N 1
ATOM 1124 C CA . GLN A 1 134 ? 35.038 37.265 26.844 1.00 29.57 132 GLN A CA 1
ATOM 1125 C C . GLN A 1 134 ? 34.910 36.258 25.693 1.00 29.29 132 GLN A C 1
ATOM 1126 O O . GLN A 1 134 ? 34.518 36.621 24.576 1.00 29.08 132 GLN A O 1
ATOM 1132 N N . ALA A 1 135 ? 35.327 35.020 25.949 1.00 28.16 133 ALA A N 1
ATOM 1133 C CA . ALA A 1 135 ? 35.272 33.959 24.951 1.00 27.41 133 ALA A CA 1
ATOM 1134 C C . ALA A 1 135 ? 33.840 33.816 24.424 1.00 26.23 133 ALA A C 1
ATOM 1135 O O . ALA A 1 135 ? 33.612 33.806 23.206 1.00 25.56 133 ALA A O 1
ATOM 1137 N N . MET A 1 136 ? 32.907 33.718 25.358 1.00 26.02 134 MET A N 1
ATOM 1138 C CA . MET A 1 136 ? 31.482 33.558 25.056 1.00 26.89 134 MET A CA 1
ATOM 1139 C C . MET A 1 136 ? 30.900 34.747 24.306 1.00 27.92 134 MET A C 1
ATOM 1140 O O . MET A 1 136 ? 29.965 34.589 23.509 1.00 27.07 134 MET A O 1
ATOM 1145 N N . GLN A 1 137 ? 31.472 35.930 24.537 1.00 28.88 135 GLN A N 1
ATOM 1146 C CA . GLN A 1 137 ? 31.015 37.160 23.893 1.00 29.49 135 GLN A CA 1
ATOM 1147 C C . GLN A 1 137 ? 31.466 37.215 22.450 1.00 28.62 135 GLN A C 1
ATOM 1148 O O . GLN A 1 137 ? 30.909 37.967 21.644 1.00 28.65 135 GLN A O 1
ATOM 1154 N N . THR A 1 138 ? 32.458 36.402 22.106 1.00 28.06 136 THR A N 1
ATOM 1155 C CA . THR A 1 138 ? 32.882 36.273 20.718 1.00 26.58 136 THR A CA 1
ATOM 1156 C C . THR A 1 138 ? 32.253 35.093 19.983 1.00 25.93 136 THR A C 1
ATOM 1157 O O . THR A 1 138 ? 32.491 34.950 18.807 1.00 25.30 136 THR A O 1
ATOM 1161 N N . LEU A 1 139 ? 31.505 34.227 20.663 1.00 25.77 137 LEU A N 1
ATOM 1162 C CA . LEU A 1 139 ? 30.913 33.062 19.980 1.00 25.17 137 LEU A CA 1
ATOM 1163 C C . LEU A 1 139 ? 29.871 33.493 18.937 1.00 25.36 137 LEU A C 1
ATOM 1164 O O . LEU A 1 139 ? 28.843 34.068 19.292 1.00 25.14 137 LEU A O 1
ATOM 1169 N N . VAL A 1 140 ? 30.137 33.191 17.667 1.00 26.23 138 VAL A N 1
ATOM 1170 C CA . VAL A 1 140 ? 29.166 33.404 16.600 1.00 26.98 138 VAL A CA 1
ATOM 1171 C C . VAL A 1 140 ? 28.649 32.075 16.060 1.00 27.34 138 VAL A C 1
ATOM 1172 O O . VAL A 1 140 ? 29.395 31.328 15.419 1.00 27.31 138 VAL A O 1
ATOM 1176 N N . PRO A 1 141 ? 27.379 31.749 16.320 1.00 28.58 139 PRO A N 1
ATOM 1177 C CA . PRO A 1 141 ? 26.795 30.541 15.730 1.00 29.77 139 PRO A CA 1
ATOM 1178 C C . PRO A 1 141 ? 26.882 30.584 14.208 1.00 31.35 139 PRO A C 1
ATOM 1179 O O . PRO A 1 141 ? 26.785 31.654 13.591 1.00 31.17 139 PRO A O 1
ATOM 1183 N N . ARG A 1 142 ? 27.148 29.434 13.612 1.00 34.40 140 ARG A N 1
ATOM 1184 C CA . ARG A 1 142 ? 27.229 29.315 12.168 1.00 37.23 140 ARG A CA 1
ATOM 1185 C C . ARG A 1 142 ? 25.837 28.968 11.618 1.00 38.49 140 ARG A C 1
ATOM 1186 O O . ARG A 1 142 ? 25.154 28.101 12.159 1.00 37.78 140 ARG A O 1
ATOM 1201 N N . PRO A 1 143 ? 25.402 29.645 10.560 1.00 41.01 141 PRO A N 1
ATOM 1202 C CA . PRO A 1 143 ? 24.156 29.246 9.876 1.00 42.88 141 PRO A CA 1
ATOM 1203 C C . PRO A 1 143 ? 24.110 27.751 9.508 1.00 44.48 141 PRO A C 1
ATOM 1204 O O . PRO A 1 143 ? 25.148 27.153 9.241 1.00 44.45 141 PRO A O 1
ATOM 1208 N N . THR A 1 144 ? 22.919 27.151 9.536 1.00 46.76 142 THR A N 1
ATOM 1209 C CA . THR A 1 144 ? 22.748 25.749 9.133 1.00 48.10 142 THR A CA 1
ATOM 1210 C C . THR A 1 144 ? 22.758 25.622 7.595 1.00 48.77 142 THR A C 1
ATOM 1211 O O . THR A 1 144 ? 23.815 25.355 6.988 1.00 49.57 142 THR A O 1
ATOM 1215 N N . GLY B 1 1 ? 47.170 39.421 26.101 1.00 54.41 -1 GLY B N 1
ATOM 1216 C CA . GLY B 1 1 ? 46.059 38.424 25.990 1.00 54.28 -1 GLY B CA 1
ATOM 1217 C C . GLY B 1 1 ? 45.924 37.981 24.546 1.00 53.50 -1 GLY B C 1
ATOM 1218 O O . GLY B 1 1 ? 45.098 38.509 23.804 1.00 53.87 -1 GLY B O 1
ATOM 1219 N N . HIS B 1 2 ? 46.765 37.038 24.143 1.00 52.42 0 HIS B N 1
ATOM 1220 C CA . HIS B 1 2 ? 46.745 36.527 22.783 1.00 51.92 0 HIS B CA 1
ATOM 1221 C C . HIS B 1 2 ? 45.571 35.546 22.648 1.00 50.07 0 HIS B C 1
ATOM 1222 O O . HIS B 1 2 ? 45.356 34.700 23.522 1.00 48.80 0 HIS B O 1
ATOM 1229 N N . MET B 1 3 ? 44.827 35.689 21.557 1.00 47.91 1 MET B N 1
ATOM 1230 C CA . MET B 1 3 ? 43.700 34.823 21.251 1.00 46.81 1 MET B CA 1
ATOM 1231 C C . MET B 1 3 ? 43.749 34.425 19.780 1.00 44.54 1 MET B C 1
ATOM 1232 O O . MET B 1 3 ? 44.369 35.106 18.950 1.00 43.61 1 MET B O 1
ATOM 1241 N N . THR B 1 4 ? 43.109 33.301 19.472 1.00 41.27 2 THR B N 1
ATOM 1242 C CA . THR B 1 4 ? 42.999 32.795 18.108 1.00 39.07 2 THR B CA 1
ATOM 1243 C C . THR B 1 4 ? 41.555 32.360 17.841 1.00 36.46 2 THR B C 1
ATOM 1244 O O . THR B 1 4 ? 40.895 31.821 18.719 1.00 34.56 2 THR B O 1
ATOM 1248 N N . LEU B 1 5 ? 41.082 32.606 16.625 1.00 34.01 3 LEU B N 1
ATOM 1249 C CA . LEU B 1 5 ? 39.721 32.245 16.242 1.00 32.81 3 LEU B CA 1
ATOM 1250 C C . LEU B 1 5 ? 39.690 30.737 16.106 1.00 31.02 3 LEU B C 1
ATOM 1251 O O . LEU B 1 5 ? 40.505 30.162 15.379 1.00 32.06 3 LEU B O 1
ATOM 1256 N N . TYR B 1 6 ? 38.789 30.085 16.825 1.00 28.30 4 TYR B N 1
ATOM 1257 C CA . TYR B 1 6 ? 38.679 28.637 16.767 1.00 25.72 4 TYR B CA 1
ATOM 1258 C C . TYR B 1 6 ? 37.419 28.275 15.997 1.00 25.75 4 TYR B C 1
ATOM 1259 O O . TYR B 1 6 ? 36.343 28.804 16.277 1.00 24.11 4 TYR B O 1
ATOM 1268 N N . ARG B 1 7 ? 37.549 27.333 15.072 1.00 25.65 5 ARG B N 1
ATOM 1269 C CA . ARG B 1 7 ? 36.454 26.923 14.219 1.00 26.37 5 ARG B CA 1
ATOM 1270 C C . ARG B 1 7 ? 35.908 25.550 14.650 1.00 24.53 5 ARG B C 1
ATOM 1271 O O . ARG B 1 7 ? 36.660 24.577 14.876 1.00 23.77 5 ARG B O 1
ATOM 1286 N N . LEU B 1 8 ? 34.586 25.511 14.828 1.00 22.92 6 LEU B N 1
ATOM 1287 C CA . LEU B 1 8 ? 33.860 24.274 15.015 1.00 21.56 6 LEU B CA 1
ATOM 1288 C C . LEU B 1 8 ? 32.678 24.246 14.040 1.00 21.17 6 LEU B C 1
ATOM 1289 O O . LEU B 1 8 ? 32.428 25.203 13.314 1.00 20.98 6 LEU B O 1
ATOM 1294 N N . HIS B 1 9 ? 32.003 23.125 13.956 1.00 20.51 7 HIS B N 1
ATOM 1295 C CA . HIS B 1 9 ? 31.031 22.949 12.884 1.00 21.36 7 HIS B CA 1
ATOM 1296 C C . HIS B 1 9 ? 29.872 23.927 13.078 1.00 21.44 7 HIS B C 1
ATOM 1297 O O . HIS B 1 9 ? 29.336 24.459 12.118 1.00 20.63 7 HIS B O 1
ATOM 1304 N N . GLU B 1 10 ? 29.541 24.180 14.337 1.00 21.66 8 GLU B N 1
ATOM 1305 C CA . GLU B 1 10 ? 28.354 24.948 14.723 1.00 22.39 8 GLU B CA 1
ATOM 1306 C C . GLU B 1 10 ? 28.600 26.414 15.043 1.00 23.02 8 GLU B C 1
ATOM 1307 O O . GLU B 1 10 ? 27.639 27.165 15.279 1.00 23.32 8 GLU B O 1
ATOM 1313 N N . ALA B 1 11 ? 29.865 26.831 15.081 1.00 22.51 9 ALA B N 1
ATOM 1314 C CA . ALA B 1 11 ? 30.202 28.176 15.529 1.00 23.15 9 ALA B CA 1
ATOM 1315 C C . ALA B 1 11 ? 31.680 28.512 15.344 1.00 23.72 9 ALA B C 1
ATOM 1316 O O . ALA B 1 11 ? 32.481 27.646 15.039 1.00 22.32 9 ALA B O 1
ATOM 1318 N N . ASP B 1 12 ? 31.999 29.787 15.535 1.00 25.41 10 ASP B N 1
ATOM 1319 C CA . ASP B 1 12 ? 33.382 30.259 15.721 1.00 26.06 10 ASP B CA 1
ATOM 1320 C C . ASP B 1 12 ? 33.423 31.034 17.013 1.00 25.60 10 ASP B C 1
ATOM 1321 O O . ASP B 1 12 ? 32.424 31.612 17.412 1.00 25.66 10 ASP B O 1
ATOM 1326 N N . LEU B 1 13 ? 34.565 31.005 17.704 1.00 24.50 11 LEU B N 1
ATOM 1327 C CA . LEU B 1 13 ? 34.790 31.875 18.850 1.00 23.69 11 LEU B CA 1
ATOM 1328 C C . LEU B 1 13 ? 36.293 32.097 19.035 1.00 24.56 11 LEU B C 1
ATOM 1329 O O . LEU B 1 13 ? 37.116 31.347 18.500 1.00 25.59 11 LEU B O 1
ATOM 1334 N N . GLU B 1 14 ? 36.645 33.151 19.754 1.00 24.96 12 GLU B N 1
ATOM 1335 C CA . GLU B 1 14 ? 38.060 33.417 20.064 1.00 25.05 12 GLU B CA 1
ATOM 1336 C C . GLU B 1 14 ? 38.470 32.673 21.312 1.00 24.04 12 GLU B C 1
ATOM 1337 O O . GLU B 1 14 ? 37.861 32.834 22.360 1.00 23.44 12 GLU B O 1
ATOM 1343 N N . ILE B 1 15 ? 39.500 31.842 21.185 1.00 24.04 13 ILE B N 1
ATOM 1344 C CA . ILE B 1 15 ? 40.030 31.070 22.294 1.00 24.10 13 ILE B CA 1
ATOM 1345 C C . ILE B 1 15 ? 41.430 31.610 22.662 1.00 24.91 13 ILE B C 1
ATOM 1346 O O . ILE B 1 15 ? 42.298 31.698 21.800 1.00 24.70 13 ILE B O 1
ATOM 1351 N N . PRO B 1 16 ? 41.650 31.981 23.913 1.00 25.87 14 PRO B N 1
ATOM 1352 C CA . PRO B 1 16 ? 43.013 32.391 24.337 1.00 27.01 14 PRO B CA 1
ATOM 1353 C C . PRO B 1 16 ? 44.062 31.312 24.048 1.00 27.90 14 PRO B C 1
ATOM 1354 O O . PRO B 1 16 ? 43.837 30.140 24.346 1.00 26.19 14 PRO B O 1
ATOM 1358 N N . ASP B 1 17 ? 45.196 31.710 23.467 1.00 30.04 15 ASP B N 1
ATOM 1359 C CA . ASP B 1 17 ? 46.285 30.775 23.175 1.00 30.87 15 ASP B CA 1
ATOM 1360 C C . ASP B 1 17 ? 46.782 30.018 24.397 1.00 29.86 15 ASP B C 1
ATOM 1361 O O . ASP B 1 17 ? 47.318 28.931 24.251 1.00 30.23 15 ASP B O 1
ATOM 1366 N N . ALA B 1 18 ? 46.555 30.557 25.586 1.00 29.76 16 ALA B N 1
ATOM 1367 C CA . ALA B 1 18 ? 46.950 29.907 26.832 1.00 29.54 16 ALA B CA 1
ATOM 1368 C C . ALA B 1 18 ? 46.082 28.715 27.227 1.00 29.40 16 ALA B C 1
ATOM 1369 O O . ALA B 1 18 ? 46.451 27.958 28.126 1.00 28.38 16 ALA B O 1
ATOM 1371 N N . TRP B 1 19 ? 44.896 28.585 26.618 1.00 27.79 17 TRP B N 1
ATOM 1372 C CA . TRP B 1 19 ? 44.005 27.474 26.934 1.00 27.13 17 TRP B CA 1
ATOM 1373 C C . TRP B 1 19 ? 44.512 26.226 26.234 1.00 26.20 17 TRP B C 1
ATOM 1374 O O . TRP B 1 19 ? 44.921 26.287 25.087 1.00 26.49 17 TRP B O 1
ATOM 1385 N N . GLN B 1 20 ? 44.485 25.100 26.937 1.00 25.68 18 GLN B N 1
ATOM 1386 C CA . GLN B 1 20 ? 44.930 23.842 26.379 1.00 26.44 18 GLN B CA 1
ATOM 1387 C C . GLN B 1 20 ? 43.761 23.156 25.670 1.00 24.92 18 GLN B C 1
ATOM 1388 O O . GLN B 1 20 ? 42.747 22.927 26.260 1.00 25.28 18 GLN B O 1
ATOM 1399 N N . ASP B 1 21 ? 43.939 22.833 24.409 1.00 24.12 19 ASP B N 1
ATOM 1400 C CA . ASP B 1 21 ? 42.901 22.217 23.580 1.00 23.04 19 ASP B CA 1
ATOM 1401 C C . ASP B 1 21 ? 43.011 20.700 23.669 1.00 22.35 19 ASP B C 1
ATOM 1402 O O . ASP B 1 21 ? 44.058 20.148 23.401 1.00 22.43 19 ASP B O 1
ATOM 1407 N N . GLN B 1 22 ? 41.936 20.038 24.084 1.00 21.46 20 GLN B N 1
ATOM 1408 C CA . GLN B 1 22 ? 41.858 18.580 24.155 1.00 21.49 20 GLN B CA 1
ATOM 1409 C C . GLN B 1 22 ? 40.626 18.027 23.417 1.00 20.73 20 GLN B C 1
ATOM 1410 O O . GLN B 1 22 ? 40.114 16.953 23.749 1.00 20.79 20 GLN B O 1
ATOM 1416 N N . SER B 1 23 ? 40.186 18.765 22.407 1.00 20.05 21 SER B N 1
ATOM 1417 C CA . SER B 1 23 ? 38.952 18.500 21.685 1.00 20.03 21 SER B CA 1
ATOM 1418 C C . SER B 1 23 ? 38.976 17.154 20.965 1.00 20.30 21 SER B C 1
ATOM 1419 O O . SER B 1 23 ? 40.016 16.688 20.480 1.00 18.19 21 SER B O 1
ATOM 1422 N N . ILE B 1 24 ? 37.803 16.527 20.913 1.00 19.90 22 ILE B N 1
ATOM 1423 C CA . ILE B 1 24 ? 37.671 15.237 20.259 1.00 20.52 22 ILE B CA 1
ATOM 1424 C C . ILE B 1 24 ? 36.328 15.147 19.508 1.00 19.77 22 ILE B C 1
ATOM 1425 O O . ILE B 1 24 ? 35.264 15.377 20.087 1.00 19.55 22 ILE B O 1
ATOM 1430 N N . ASN B 1 25 ? 36.396 14.858 18.221 1.00 18.59 23 ASN B N 1
ATOM 1431 C CA . ASN B 1 25 ? 35.190 14.597 17.435 1.00 18.86 23 ASN B CA 1
ATOM 1432 C C . ASN B 1 25 ? 34.877 13.110 17.475 1.00 19.34 23 ASN B C 1
ATOM 1433 O O . ASN B 1 25 ? 35.788 12.256 17.381 1.00 18.25 23 ASN B O 1
ATOM 1438 N N . ILE B 1 26 ? 33.602 12.793 17.697 1.00 19.14 24 ILE B N 1
ATOM 1439 C CA . ILE B 1 26 ? 33.187 11.421 17.926 1.00 19.83 24 ILE B CA 1
ATOM 1440 C C . ILE B 1 26 ? 31.910 11.199 17.127 1.00 20.73 24 ILE B C 1
ATOM 1441 O O . ILE B 1 26 ? 30.945 11.992 17.230 1.00 19.75 24 ILE B O 1
ATOM 1446 N N . PHE B 1 27 ? 31.907 10.121 16.355 1.00 20.59 25 PHE B N 1
ATOM 1447 C CA . PHE B 1 27 ? 30.773 9.756 15.512 1.00 20.89 25 PHE B CA 1
ATOM 1448 C C . PHE B 1 27 ? 30.466 8.272 15.739 1.00 21.48 25 PHE B C 1
ATOM 1449 O O . PHE B 1 27 ? 31.359 7.429 15.719 1.00 22.43 25 PHE B O 1
ATOM 1457 N N . LYS B 1 28 ? 29.200 7.956 15.968 1.00 22.81 26 LYS B N 1
ATOM 1458 C CA . LYS B 1 28 ? 28.740 6.575 16.092 1.00 23.65 26 LYS B CA 1
ATOM 1459 C C . LYS B 1 28 ? 28.209 6.115 14.741 1.00 23.02 26 LYS B C 1
ATOM 1460 O O . LYS B 1 28 ? 27.321 6.746 14.183 1.00 21.23 26 LYS B O 1
ATOM 1466 N N . LEU B 1 29 ? 28.773 5.034 14.219 1.00 23.83 27 LEU B N 1
ATOM 1467 C CA . LEU B 1 29 ? 28.327 4.413 12.966 1.00 24.92 27 LEU B CA 1
ATOM 1468 C C . LEU B 1 29 ? 27.259 3.376 13.364 1.00 25.36 27 LEU B C 1
ATOM 1469 O O . LEU B 1 29 ? 27.494 2.550 14.234 1.00 25.15 27 LEU B O 1
ATOM 1474 N N . PRO B 1 30 ? 26.080 3.457 12.770 1.00 26.73 28 PRO B N 1
ATOM 1475 C CA . PRO B 1 30 ? 25.000 2.529 13.112 1.00 27.60 28 PRO B CA 1
ATOM 1476 C C . PRO B 1 30 ? 25.315 1.090 12.718 1.00 27.31 28 PRO B C 1
ATOM 1477 O O . PRO B 1 30 ? 25.971 0.858 11.711 1.00 28.09 28 PRO B O 1
ATOM 1481 N N . ALA B 1 31 ? 24.868 0.158 13.535 1.00 27.16 29 ALA B N 1
ATOM 1482 C CA . ALA B 1 31 ? 24.726 -1.250 13.145 1.00 28.06 29 ALA B CA 1
ATOM 1483 C C . ALA B 1 31 ? 24.057 -1.440 11.764 1.00 27.95 29 ALA B C 1
ATOM 1484 O O . ALA B 1 31 ? 23.281 -0.595 11.293 1.00 28.22 29 ALA B O 1
ATOM 1486 N N . SER B 1 32 ? 24.408 -2.539 11.090 1.00 28.50 30 SER B N 1
ATOM 1487 C CA . SER B 1 32 ? 23.852 -2.860 9.782 1.00 28.12 30 SER B CA 1
ATOM 1488 C C . SER B 1 32 ? 23.949 -4.373 9.537 1.00 27.95 30 SER B C 1
ATOM 1489 O O . SER B 1 32 ? 25.033 -4.924 9.489 1.00 27.86 30 SER B O 1
ATOM 1492 N N . GLY B 1 33 ? 22.799 -5.026 9.384 1.00 28.19 31 GLY B N 1
ATOM 1493 C CA . GLY B 1 33 ? 22.748 -6.467 9.203 1.00 27.69 31 GLY B CA 1
ATOM 1494 C C . GLY B 1 33 ? 23.452 -7.189 10.324 1.00 27.29 31 GLY B C 1
ATOM 1495 O O . GLY B 1 33 ? 23.043 -7.090 11.463 1.00 26.49 31 GLY B O 1
ATOM 1496 N N . PRO B 1 34 ? 24.507 -7.924 10.016 1.00 27.24 32 PRO B N 1
ATOM 1497 C CA . PRO B 1 34 ? 25.250 -8.628 11.046 1.00 27.79 32 PRO B CA 1
ATOM 1498 C C . PRO B 1 34 ? 26.172 -7.724 11.885 1.00 28.44 32 PRO B C 1
ATOM 1499 O O . PRO B 1 34 ? 26.529 -8.111 12.980 1.00 29.09 32 PRO B O 1
ATOM 1503 N N . ALA B 1 35 ? 26.555 -6.559 11.364 1.00 28.47 33 ALA B N 1
ATOM 1504 C CA . ALA B 1 35 ? 27.605 -5.747 11.981 1.00 28.44 33 ALA B CA 1
ATOM 1505 C C . ALA B 1 35 ? 27.050 -4.930 13.146 1.00 28.85 33 ALA B C 1
ATOM 1506 O O . ALA B 1 35 ? 25.947 -4.429 13.073 1.00 28.64 33 ALA B O 1
ATOM 1508 N N . ARG B 1 36 ? 27.799 -4.811 14.230 1.00 29.92 34 ARG B N 1
ATOM 1509 C CA . ARG B 1 36 ? 27.333 -3.925 15.287 1.00 30.86 34 ARG B CA 1
ATOM 1510 C C . ARG B 1 36 ? 27.843 -2.512 15.043 1.00 29.83 34 ARG B C 1
ATOM 1511 O O . ARG B 1 36 ? 28.433 -2.209 13.991 1.00 27.85 34 ARG B O 1
ATOM 1526 N N . GLU B 1 37 ? 27.468 -1.624 15.940 1.00 28.48 35 GLU B N 1
ATOM 1527 C CA . GLU B 1 37 ? 27.881 -0.248 15.862 1.00 29.01 35 GLU B CA 1
ATOM 1528 C C . GLU B 1 37 ? 29.409 -0.161 15.873 1.00 26.50 35 GLU B C 1
ATOM 1529 O O . GLU B 1 37 ? 30.092 -1.068 16.300 1.00 25.63 35 GLU B O 1
ATOM 1540 N N . ALA B 1 38 ? 29.914 0.946 15.381 1.00 24.99 36 ALA B N 1
ATOM 1541 C CA . ALA B 1 38 ? 31.327 1.266 15.460 1.00 24.06 36 ALA B CA 1
ATOM 1542 C C . ALA B 1 38 ? 31.468 2.754 15.824 1.00 22.70 36 ALA B C 1
ATOM 1543 O O . ALA B 1 38 ? 30.488 3.477 15.928 1.00 21.43 36 ALA B O 1
ATOM 1545 N N . SER B 1 39 ? 32.697 3.193 16.031 1.00 21.38 37 SER B N 1
ATOM 1546 C CA . SER B 1 39 ? 32.966 4.593 16.249 1.00 21.57 37 SER B CA 1
ATOM 1547 C C . SER B 1 39 ? 34.082 5.078 15.351 1.00 20.62 37 SER B C 1
ATOM 1548 O O . SER B 1 39 ? 35.014 4.330 15.031 1.00 21.22 37 SER B O 1
ATOM 1551 N N . PHE B 1 40 ? 33.952 6.328 14.949 1.00 19.81 38 PHE B N 1
ATOM 1552 C CA . PHE B 1 40 ? 34.956 7.055 14.209 1.00 19.60 38 PHE B CA 1
ATOM 1553 C C . PHE B 1 40 ? 35.290 8.306 15.011 1.00 19.32 38 PHE B C 1
ATOM 1554 O O . PHE B 1 40 ? 34.447 9.205 15.179 1.00 18.85 38 PHE B O 1
ATOM 1562 N N . VAL B 1 41 ? 36.545 8.408 15.437 1.00 19.60 39 VAL B N 1
ATOM 1563 C CA . VAL B 1 41 ? 36.981 9.467 16.342 1.00 19.32 39 VAL B CA 1
ATOM 1564 C C . VAL B 1 41 ? 38.136 10.262 15.752 1.00 19.15 39 VAL B C 1
ATOM 1565 O O . VAL B 1 41 ? 39.052 9.694 15.153 1.00 18.56 39 VAL B O 1
ATOM 1569 N N . ILE B 1 42 ? 38.057 11.581 15.859 1.00 18.57 40 ILE B N 1
ATOM 1570 C CA . ILE B 1 42 ? 39.143 12.441 15.424 1.00 19.25 40 ILE B CA 1
ATOM 1571 C C . ILE B 1 42 ? 39.726 13.059 16.674 1.00 19.36 40 ILE B C 1
ATOM 1572 O O . ILE B 1 42 ? 39.017 13.749 17.434 1.00 19.94 40 ILE B O 1
ATOM 1577 N N . SER B 1 43 ? 41.000 12.799 16.906 1.00 19.28 41 SER B N 1
ATOM 1578 C CA . SER B 1 43 ? 41.715 13.339 18.073 1.00 19.26 41 SER B CA 1
ATOM 1579 C C . SER B 1 43 ? 42.991 14.053 17.635 1.00 19.96 41 SER B C 1
ATOM 1580 O O . SER B 1 43 ? 43.350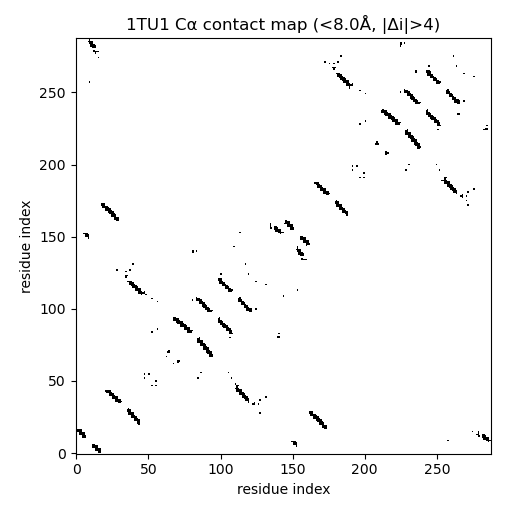 14.024 16.448 1.00 18.62 41 SER B O 1
ATOM 1583 N N . ARG B 1 44 ? 43.634 14.742 18.580 1.00 20.64 42 ARG B N 1
ATOM 1584 C CA . ARG B 1 44 ? 44.819 15.559 18.287 1.00 21.28 42 ARG B CA 1
ATOM 1585 C C . ARG B 1 44 ? 45.939 15.121 19.210 1.00 21.91 42 ARG B C 1
ATOM 1586 O O . ARG B 1 44 ? 45.689 14.807 20.361 1.00 21.27 42 ARG B O 1
ATOM 1594 N N . ASP B 1 45 ? 47.173 15.157 18.715 1.00 22.41 43 ASP B N 1
ATOM 1595 C CA . ASP B 1 45 ? 48.326 14.739 19.490 1.00 22.58 43 ASP B CA 1
ATOM 1596 C C . ASP B 1 45 ? 49.417 15.794 19.294 1.00 22.82 43 ASP B C 1
ATOM 1597 O O . ASP B 1 45 ? 50.006 15.927 18.220 1.00 21.82 43 ASP B O 1
ATOM 1602 N N . ALA B 1 46 ? 49.651 16.554 20.351 1.00 24.15 44 ALA B N 1
ATOM 1603 C CA . ALA B 1 46 ? 50.601 17.660 20.353 1.00 25.00 44 ALA B CA 1
ATOM 1604 C C . ALA B 1 46 ? 52.048 17.265 20.745 1.00 25.76 44 ALA B C 1
ATOM 1605 O O . ALA B 1 46 ? 52.901 18.139 20.922 1.00 26.41 44 ALA B O 1
ATOM 1607 N N . SER B 1 47 ? 52.320 15.971 20.820 1.00 25.78 45 SER B N 1
ATOM 1608 C CA . SER B 1 47 ? 53.578 15.458 21.359 1.00 26.38 45 SER B CA 1
ATOM 1609 C C . SER B 1 47 ? 54.667 15.150 20.315 1.00 26.83 45 SER B C 1
ATOM 1610 O O . SER B 1 47 ? 55.731 14.614 20.665 1.00 26.29 45 SER B O 1
ATOM 1613 N N . GLN B 1 48 ? 54.422 15.449 19.040 1.00 27.23 46 GLN B N 1
ATOM 1614 C CA . GLN B 1 48 ? 55.420 15.150 18.022 1.00 27.61 46 GLN B CA 1
ATOM 1615 C C . GLN B 1 48 ? 56.751 15.857 18.334 1.00 28.73 46 GLN B C 1
ATOM 1616 O O . GLN B 1 48 ? 57.800 15.269 18.221 1.00 28.34 46 GLN B O 1
ATOM 1622 N N . GLY B 1 49 ? 56.668 17.128 18.682 1.00 30.29 47 GLY B N 1
ATOM 1623 C CA . GLY B 1 49 ? 57.826 17.942 18.934 1.00 32.38 47 GLY B CA 1
ATOM 1624 C C . GLY B 1 49 ? 58.647 18.114 17.673 1.00 33.08 47 GLY B C 1
ATOM 1625 O O . GLY B 1 49 ? 58.113 18.395 16.610 1.00 33.38 47 GLY B O 1
ATOM 1626 N N . ASP B 1 50 ? 59.959 17.940 17.776 1.00 34.30 48 ASP B N 1
ATOM 1627 C CA . ASP B 1 50 ? 60.786 18.111 16.588 1.00 35.03 48 ASP B CA 1
ATOM 1628 C C . ASP B 1 50 ? 61.207 16.752 16.026 1.00 33.96 48 ASP B C 1
ATOM 1629 O O . ASP B 1 50 ? 62.094 16.655 15.177 1.00 34.81 48 ASP B O 1
ATOM 1634 N N . ALA B 1 51 ? 60.560 15.700 16.501 1.00 31.66 49 ALA B N 1
ATOM 1635 C CA . ALA B 1 51 ? 60.799 14.383 15.975 1.00 30.52 49 ALA B CA 1
ATOM 1636 C C . ALA B 1 51 ? 60.281 14.267 14.528 1.00 29.09 49 ALA B C 1
ATOM 1637 O O . ALA B 1 51 ? 59.217 14.803 14.183 1.00 27.58 49 ALA B O 1
ATOM 1639 N N . PRO B 1 52 ? 61.044 13.580 13.687 1.00 27.08 50 PRO B N 1
ATOM 1640 C CA . PRO B 1 52 ? 60.559 13.185 12.360 1.00 26.08 50 PRO B CA 1
ATOM 1641 C C . PRO B 1 52 ? 59.229 12.440 12.499 1.00 24.60 50 PRO B C 1
ATOM 1642 O O . PRO B 1 52 ? 59.039 11.624 13.408 1.00 22.93 50 PRO B O 1
ATOM 1646 N N . PHE B 1 53 ? 58.323 12.705 11.585 1.00 23.76 51 PHE B N 1
ATOM 1647 C CA . PHE B 1 53 ? 57.006 12.094 11.646 1.00 22.06 51 PHE B CA 1
ATOM 1648 C C . PHE B 1 53 ? 57.070 10.584 11.617 1.00 22.52 51 PHE B C 1
ATOM 1649 O O . PHE B 1 53 ? 56.288 9.920 12.321 1.00 22.59 51 PHE B O 1
ATOM 1657 N N . ALA B 1 54 ? 57.977 10.009 10.822 1.00 22.13 52 ALA B N 1
ATOM 1658 C CA . ALA B 1 54 ? 58.173 8.556 10.848 1.00 22.99 52 ALA B CA 1
ATOM 1659 C C . ALA B 1 54 ? 58.488 8.005 12.240 1.00 23.53 52 ALA B C 1
ATOM 1660 O O . ALA B 1 54 ? 58.012 6.934 12.593 1.00 24.51 52 ALA B O 1
ATOM 1662 N N . ASP B 1 55 ? 59.350 8.693 12.982 1.00 23.77 53 ASP B N 1
ATOM 1663 C CA . ASP B 1 55 ? 59.675 8.314 14.346 1.00 24.05 53 ASP B CA 1
ATOM 1664 C C . ASP B 1 55 ? 58.460 8.479 15.282 1.00 23.73 53 ASP B C 1
ATOM 1665 O O . ASP B 1 55 ? 58.261 7.652 16.155 1.00 23.78 53 ASP B O 1
ATOM 1670 N N . TYR B 1 56 ? 57.683 9.544 15.103 1.00 23.38 54 TYR B N 1
ATOM 1671 C CA . TYR B 1 56 ? 56.443 9.746 15.875 1.00 22.90 54 TYR B CA 1
ATOM 1672 C C . TYR B 1 56 ? 55.531 8.533 15.683 1.00 22.63 54 TYR B C 1
ATOM 1673 O O . TYR B 1 56 ? 55.065 7.924 16.637 1.00 20.90 54 TYR B O 1
ATOM 1682 N N . VAL B 1 57 ? 55.310 8.145 14.425 1.00 22.33 55 VAL B N 1
ATOM 1683 C CA . VAL B 1 57 ? 54.448 7.028 14.127 1.00 21.91 55 VAL B CA 1
ATOM 1684 C C . VAL B 1 57 ? 54.982 5.727 14.698 1.00 22.12 55 VAL B C 1
ATOM 1685 O O . VAL B 1 57 ? 54.214 4.942 15.257 1.00 22.07 55 VAL B O 1
ATOM 1689 N N . ALA B 1 58 ? 56.275 5.471 14.520 1.00 22.62 56 ALA B N 1
ATOM 1690 C CA . ALA B 1 58 ? 56.892 4.280 15.082 1.00 23.35 56 ALA B CA 1
ATOM 1691 C C . ALA B 1 58 ? 56.649 4.187 16.598 1.00 23.22 56 ALA B C 1
ATOM 1692 O O . ALA B 1 58 ? 56.346 3.126 17.098 1.00 23.96 56 ALA B O 1
ATOM 1694 N N . ARG B 1 59 ? 56.790 5.299 17.298 1.00 24.92 57 ARG B N 1
ATOM 1695 C CA . ARG B 1 59 ? 56.448 5.398 18.735 1.00 26.77 57 ARG B CA 1
ATOM 1696 C C . ARG B 1 59 ? 54.982 5.000 19.019 1.00 26.89 57 ARG B C 1
ATOM 1697 O O . ARG B 1 59 ? 54.693 4.180 19.916 1.00 26.24 57 ARG B O 1
ATOM 1705 N N . GLN B 1 60 ? 54.056 5.546 18.231 1.00 27.17 58 GLN B N 1
ATOM 1706 C CA . GLN B 1 60 ? 52.637 5.208 18.379 1.00 27.54 58 GLN B CA 1
ATOM 1707 C C . GLN B 1 60 ? 52.402 3.713 18.250 1.00 28.51 58 GLN B C 1
ATOM 1708 O O . GLN B 1 60 ? 51.659 3.124 19.032 1.00 27.91 58 GLN B O 1
ATOM 1714 N N . LEU B 1 61 ? 53.056 3.094 17.275 1.00 30.24 59 LEU B N 1
ATOM 1715 C CA . LEU B 1 61 ? 52.859 1.686 16.962 1.00 31.08 59 LEU B CA 1
ATOM 1716 C C . LEU B 1 61 ? 53.449 0.787 18.049 1.00 32.75 59 LEU B C 1
ATOM 1717 O O . LEU B 1 61 ? 52.871 -0.265 18.398 1.00 32.66 59 LEU B O 1
ATOM 1722 N N . GLU B 1 62 ? 54.591 1.213 18.573 1.00 34.44 60 GLU B N 1
ATOM 1723 C CA . GLU B 1 62 ? 55.269 0.510 19.647 1.00 36.31 60 GLU B CA 1
ATOM 1724 C C . GLU B 1 62 ? 54.360 0.445 20.870 1.00 36.28 60 GLU B C 1
ATOM 1725 O O . GLU B 1 62 ? 54.166 -0.625 21.443 1.00 35.97 60 GLU B O 1
ATOM 1731 N N . ASN B 1 63 ? 53.819 1.603 21.238 1.00 36.67 61 ASN B N 1
ATOM 1732 C CA . ASN B 1 63 ? 52.931 1.742 22.375 1.00 37.31 61 ASN B CA 1
ATOM 1733 C C . ASN B 1 63 ? 51.755 0.767 22.266 1.00 38.04 61 ASN B C 1
ATOM 1734 O O . ASN B 1 63 ? 51.510 -0.017 23.175 1.00 38.26 61 ASN B O 1
ATOM 1739 N N . ALA B 1 64 ? 51.052 0.792 21.139 1.00 38.42 62 ALA B N 1
ATOM 1740 C CA . ALA B 1 64 ? 49.957 -0.142 20.910 1.00 39.11 62 ALA B CA 1
ATOM 1741 C C . ALA B 1 64 ? 50.398 -1.619 21.049 1.00 40.18 62 ALA B C 1
ATOM 1742 O O . ALA B 1 64 ? 49.708 -2.431 21.658 1.00 39.43 62 ALA B O 1
ATOM 1744 N N . GLU B 1 65 ? 51.551 -1.935 20.472 1.00 41.43 63 GLU B N 1
ATOM 1745 C CA . GLU B 1 65 ? 52.063 -3.301 20.365 1.00 43.07 63 GLU B CA 1
ATOM 1746 C C . GLU B 1 65 ? 52.453 -3.861 21.726 1.00 43.30 63 GLU B C 1
ATOM 1747 O O . GLU B 1 65 ? 52.360 -5.070 21.976 1.00 42.53 63 GLU B O 1
ATOM 1753 N N . LYS B 1 66 ? 52.863 -2.965 22.610 1.00 43.96 64 LYS B N 1
ATOM 1754 C CA . LYS B 1 66 ? 53.383 -3.359 23.903 1.00 44.90 64 LYS B CA 1
ATOM 1755 C C . LYS B 1 66 ? 52.308 -3.240 24.995 1.00 44.91 64 LYS B C 1
ATOM 1756 O O . LYS B 1 66 ? 52.415 -3.898 26.035 1.00 44.71 64 LYS B O 1
ATOM 1767 N N . GLN B 1 67 ? 51.251 -2.464 24.740 1.00 45.42 65 GLN B N 1
ATOM 1768 C CA . GLN B 1 67 ? 50.234 -2.133 25.768 1.00 45.32 65 GLN B CA 1
ATOM 1769 C C . GLN B 1 67 ? 48.850 -2.772 25.604 1.00 44.82 65 GLN B C 1
ATOM 1770 O O . GLN B 1 67 ? 48.029 -2.690 26.526 1.00 46.15 65 GLN B O 1
ATOM 1776 N N . LEU B 1 68 ? 48.553 -3.346 24.443 1.00 43.59 66 LEU B N 1
ATOM 1777 C CA . LEU B 1 68 ? 47.214 -3.852 24.191 1.00 42.56 66 LEU B CA 1
ATOM 1778 C C . LEU B 1 68 ? 47.272 -5.365 24.169 1.00 42.32 66 LEU B C 1
ATOM 1779 O O . LEU B 1 68 ? 47.923 -5.962 23.301 1.00 42.11 66 LEU B O 1
ATOM 1784 N N . PRO B 1 69 ? 46.610 -5.992 25.137 1.00 42.13 67 PRO B N 1
ATOM 1785 C CA . PRO B 1 69 ? 46.539 -7.452 25.172 1.00 42.15 67 PRO B CA 1
ATOM 1786 C C . PRO B 1 69 ? 46.033 -8.011 23.855 1.00 42.24 67 PRO B C 1
ATOM 1787 O O . PRO B 1 69 ? 45.025 -7.515 23.325 1.00 41.86 67 PRO B O 1
ATOM 1791 N N . GLY B 1 70 ? 46.740 -9.001 23.324 1.00 41.68 68 GLY B N 1
ATOM 1792 C CA . GLY B 1 70 ? 46.339 -9.652 22.100 1.00 42.20 68 GLY B CA 1
ATOM 1793 C C . GLY B 1 70 ? 46.618 -8.841 20.846 1.00 42.14 68 GLY B C 1
ATOM 1794 O O . GLY B 1 70 ? 46.069 -9.135 19.785 1.00 43.12 68 GLY B O 1
ATOM 1795 N N . PHE B 1 71 ? 47.482 -7.846 20.948 1.00 41.96 69 PHE B N 1
ATOM 1796 C CA . PHE B 1 71 ? 47.813 -7.021 19.794 1.00 42.12 69 PHE B CA 1
ATOM 1797 C C . PHE B 1 71 ? 48.318 -7.822 18.595 1.00 42.27 69 PHE B C 1
ATOM 1798 O O . PHE B 1 71 ? 49.217 -8.640 18.734 1.00 42.61 69 PHE B O 1
ATOM 1806 N N . LYS B 1 72 ? 47.729 -7.575 17.426 1.00 41.97 70 LYS B N 1
ATOM 1807 C CA . LYS B 1 72 ? 48.221 -8.088 16.152 1.00 41.60 70 LYS B CA 1
ATOM 1808 C C . LYS B 1 72 ? 48.078 -7.011 15.074 1.00 40.63 70 LYS B C 1
ATOM 1809 O O . LYS B 1 72 ? 46.969 -6.531 14.795 1.00 39.19 70 LYS B O 1
ATOM 1815 N N . LEU B 1 73 ? 49.204 -6.654 14.461 1.00 39.51 71 LEU B N 1
ATOM 1816 C CA . LEU B 1 73 ? 49.220 -5.695 13.371 1.00 38.69 71 LEU B CA 1
ATOM 1817 C C . LEU B 1 73 ? 48.839 -6.382 12.076 1.00 38.98 71 LEU B C 1
ATOM 1818 O O . LEU B 1 73 ? 49.430 -7.403 11.718 1.00 39.36 71 LEU B O 1
ATOM 1823 N N . HIS B 1 74 ? 47.857 -5.828 11.376 1.00 38.03 72 HIS B N 1
ATOM 1824 C CA . HIS B 1 74 ? 47.460 -6.341 10.070 1.00 38.96 72 HIS B CA 1
ATOM 1825 C C . HIS B 1 74 ? 48.066 -5.559 8.914 1.00 38.53 72 HIS B C 1
ATOM 1826 O O . HIS B 1 74 ? 48.457 -6.157 7.924 1.00 39.27 72 HIS B O 1
ATOM 1833 N N . LYS B 1 75 ? 48.117 -4.229 9.031 1.00 38.19 73 LYS B N 1
ATOM 1834 C CA . LYS B 1 75 ? 48.567 -3.363 7.940 1.00 37.46 73 LYS B CA 1
ATOM 1835 C C . LYS B 1 75 ? 49.254 -2.110 8.464 1.00 36.35 73 LYS B C 1
ATOM 1836 O O . LYS B 1 75 ? 48.900 -1.584 9.517 1.00 35.13 73 LYS B O 1
ATOM 1842 N N . ARG B 1 76 ? 50.229 -1.638 7.693 1.00 34.53 74 ARG B N 1
ATOM 1843 C CA . ARG B 1 76 ? 50.877 -0.369 7.895 1.00 34.33 74 ARG B CA 1
ATOM 1844 C C . ARG B 1 76 ? 51.076 0.227 6.502 1.00 34.18 74 ARG B C 1
ATOM 1845 O O . ARG B 1 76 ? 51.783 -0.377 5.683 1.00 34.26 74 ARG B O 1
ATOM 1853 N N . TRP B 1 77 ? 50.442 1.361 6.207 1.00 32.90 75 TRP B N 1
ATOM 1854 C CA . TRP B 1 77 ? 50.531 1.977 4.883 1.00 33.39 75 TRP B CA 1
ATOM 1855 C C . TRP B 1 77 ? 50.901 3.428 4.997 1.00 32.82 75 TRP B C 1
ATOM 1856 O O . TRP B 1 77 ? 50.210 4.197 5.678 1.00 31.35 75 TRP B O 1
ATOM 1867 N N . ASP B 1 78 ? 51.963 3.814 4.295 1.00 32.81 76 ASP B N 1
ATOM 1868 C CA . ASP B 1 78 ? 52.373 5.200 4.183 1.00 34.12 76 ASP B CA 1
ATOM 1869 C C . ASP B 1 78 ? 51.623 5.782 3.028 1.00 35.01 76 ASP B C 1
ATOM 1870 O O . ASP B 1 78 ? 51.756 5.287 1.888 1.00 35.99 76 ASP B O 1
ATOM 1875 N N . ILE B 1 79 ? 50.854 6.831 3.315 1.00 34.59 77 ILE B N 1
ATOM 1876 C CA . ILE B 1 79 ? 50.017 7.493 2.339 1.00 35.44 77 ILE B CA 1
ATOM 1877 C C . ILE B 1 79 ? 50.109 9.005 2.492 1.00 35.01 77 ILE B C 1
ATOM 1878 O O . ILE B 1 79 ? 50.712 9.503 3.445 1.00 35.18 77 ILE B O 1
ATOM 1883 N N . ASN B 1 80 ? 49.545 9.707 1.516 1.00 33.78 78 ASN B N 1
ATOM 1884 C CA . ASN B 1 80 ? 49.655 11.151 1.365 1.00 33.24 78 ASN B CA 1
ATOM 1885 C C . ASN B 1 80 ? 48.258 11.742 1.308 1.00 31.54 78 ASN B C 1
ATOM 1886 O O . ASN B 1 80 ? 47.458 11.366 0.447 1.00 32.62 78 ASN B O 1
ATOM 1891 N N . ILE B 1 81 ? 47.951 12.661 2.216 1.00 28.59 79 ILE B N 1
ATOM 1892 C CA . ILE B 1 81 ? 46.635 13.297 2.244 1.00 27.72 79 ILE B CA 1
ATOM 1893 C C . ILE B 1 81 ? 46.804 14.765 1.983 1.00 26.45 79 ILE B C 1
ATOM 1894 O O . ILE B 1 81 ? 47.160 15.520 2.877 1.00 25.61 79 ILE B O 1
ATOM 1899 N N . HIS B 1 82 ? 46.619 15.174 0.735 1.00 26.36 80 HIS B N 1
ATOM 1900 C CA . HIS B 1 82 ? 46.734 16.578 0.367 1.00 26.08 80 HIS B CA 1
ATOM 1901 C C . HIS B 1 82 ? 48.087 17.171 0.755 1.00 24.43 80 HIS B C 1
ATOM 1902 O O . HIS B 1 82 ? 48.180 18.288 1.259 1.00 24.05 80 HIS B O 1
ATOM 1909 N N . GLY B 1 83 ? 49.134 16.442 0.419 1.00 23.64 81 GLY B N 1
ATOM 1910 C CA . GLY B 1 83 ? 50.502 16.846 0.708 1.00 24.18 81 GLY B CA 1
ATOM 1911 C C . GLY B 1 83 ? 50.953 16.484 2.102 1.00 23.78 81 GLY B C 1
ATOM 1912 O O . GLY B 1 83 ? 52.160 16.434 2.355 1.00 26.36 81 GLY B O 1
ATOM 1913 N N . HIS B 1 84 ? 50.009 16.169 2.999 1.00 22.96 82 HIS B N 1
ATOM 1914 C CA . HIS B 1 84 ? 50.330 15.784 4.381 1.00 21.82 82 HIS B CA 1
ATOM 1915 C C . HIS B 1 84 ? 50.751 14.344 4.514 1.00 21.80 82 HIS B C 1
ATOM 1916 O O . HIS B 1 84 ? 50.031 13.433 4.110 1.00 21.51 82 HIS B O 1
ATOM 1923 N N . ALA B 1 85 ? 51.915 14.110 5.122 1.00 20.98 83 ALA B N 1
ATOM 1924 C CA . ALA B 1 85 ? 52.360 12.756 5.376 1.00 20.51 83 ALA B CA 1
ATOM 1925 C C . ALA B 1 85 ? 51.355 12.066 6.287 1.00 20.24 83 ALA B C 1
ATOM 1926 O O . ALA B 1 85 ? 50.885 12.673 7.227 1.00 20.53 83 ALA B O 1
ATOM 1928 N N . ALA B 1 86 ? 51.088 10.793 6.028 1.00 20.62 84 ALA B N 1
ATOM 1929 C CA . ALA B 1 86 ? 50.164 10.043 6.857 1.00 21.28 84 ALA B CA 1
ATOM 1930 C C . ALA B 1 86 ? 50.470 8.587 6.872 1.00 21.51 84 ALA B C 1
ATOM 1931 O O . ALA B 1 86 ? 51.110 8.039 5.955 1.00 22.33 84 ALA B O 1
ATOM 1933 N N . VAL B 1 87 ? 50.059 7.935 7.952 1.00 21.26 85 VAL B N 1
ATOM 1934 C CA . VAL B 1 87 ? 50.211 6.508 8.068 1.00 21.63 85 VAL B CA 1
ATOM 1935 C C . VAL B 1 87 ? 48.912 5.876 8.547 1.00 22.34 85 VAL B C 1
ATOM 1936 O O . VAL B 1 87 ? 48.356 6.312 9.546 1.00 21.55 85 VAL B O 1
ATOM 1940 N N . LEU B 1 88 ? 48.446 4.852 7.830 1.00 22.66 86 LEU B N 1
ATOM 1941 C CA . LEU B 1 88 ? 47.333 4.011 8.274 1.00 23.70 86 LEU B CA 1
ATOM 1942 C C . LEU B 1 88 ? 47.862 2.741 8.940 1.00 24.43 86 LEU B C 1
ATOM 1943 O O . LEU B 1 88 ? 48.741 2.064 8.383 1.00 23.58 86 LEU B O 1
ATOM 1948 N N . LEU B 1 89 ? 47.358 2.452 10.142 1.00 24.41 87 LEU B N 1
ATOM 1949 C CA . LEU B 1 89 ? 47.551 1.172 10.821 1.00 25.42 87 LEU B CA 1
ATOM 1950 C C . LEU B 1 89 ? 46.232 0.442 10.988 1.00 26.03 87 LEU B C 1
ATOM 1951 O O . LEU B 1 89 ? 45.262 1.050 11.437 1.00 25.20 87 LEU B O 1
ATOM 1956 N N . ASP B 1 90 ? 46.178 -0.829 10.584 1.00 26.43 88 ASP B N 1
ATOM 1957 C CA . ASP B 1 90 ? 45.083 -1.720 10.935 1.00 27.49 88 ASP B CA 1
ATOM 1958 C C . ASP B 1 90 ? 45.659 -2.629 11.971 1.00 28.18 88 ASP B C 1
ATOM 1959 O O . ASP B 1 90 ? 46.672 -3.296 11.711 1.00 28.23 88 ASP B O 1
ATOM 1964 N N . TYR B 1 91 ? 45.069 -2.658 13.156 1.00 28.22 89 TYR B N 1
ATOM 1965 C CA . TYR B 1 91 ? 45.471 -3.642 14.160 1.00 28.52 89 TYR B CA 1
ATOM 1966 C C . TYR B 1 91 ? 44.293 -4.067 15.004 1.00 29.73 89 TYR B C 1
ATOM 1967 O O . TYR B 1 91 ? 43.307 -3.338 15.142 1.00 28.74 89 TYR B O 1
ATOM 1976 N N . GLN B 1 92 ? 44.375 -5.278 15.527 1.00 31.34 90 GLN B N 1
ATOM 1977 C CA . GLN B 1 92 ? 43.381 -5.768 16.462 1.00 32.99 90 GLN B CA 1
ATOM 1978 C C . GLN 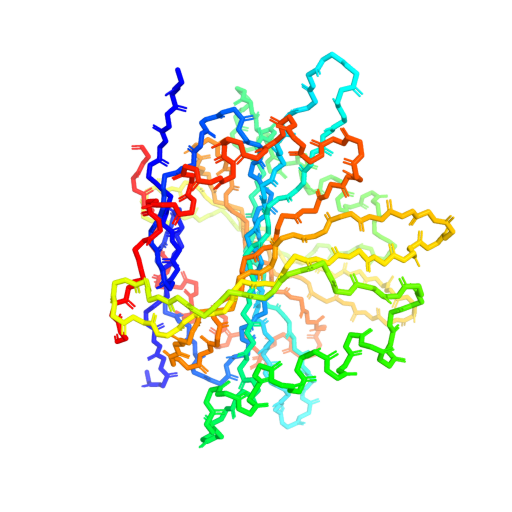B 1 92 ? 43.983 -5.978 17.848 1.00 34.40 90 GLN B C 1
ATOM 1979 O O . GLN B 1 92 ? 45.202 -6.075 17.991 1.00 34.07 90 GLN B O 1
ATOM 1985 N N . TRP B 1 93 ? 43.128 -5.959 18.869 1.00 35.98 91 TRP B N 1
ATOM 1986 C CA . TRP B 1 93 ? 43.490 -6.391 20.222 1.00 37.86 91 TRP B CA 1
ATOM 1987 C C . TRP B 1 93 ? 42.264 -6.978 20.937 1.00 40.16 91 TRP B C 1
ATOM 1988 O O . TRP B 1 93 ? 41.161 -6.865 20.440 1.00 40.41 91 TRP B O 1
ATOM 1999 N N . GLN B 1 94 ? 42.462 -7.618 22.085 1.00 43.20 92 GLN B N 1
ATOM 2000 C CA . GLN B 1 94 ? 41.372 -8.308 22.779 1.00 45.56 92 GLN B CA 1
ATOM 2001 C C . GLN B 1 94 ? 41.032 -7.594 24.093 1.00 47.03 92 GLN B C 1
ATOM 2002 O O . GLN B 1 94 ? 41.881 -7.445 24.960 1.00 46.67 92 GLN B O 1
ATOM 2008 N N . ARG B 1 95 ? 39.793 -7.123 24.195 1.00 49.26 93 ARG B N 1
ATOM 2009 C CA . ARG B 1 95 ? 39.283 -6.381 25.339 1.00 51.20 93 ARG B CA 1
ATOM 2010 C C . ARG B 1 95 ? 38.126 -7.174 25.945 1.00 51.53 93 ARG B C 1
ATOM 2011 O O . ARG B 1 95 ? 37.071 -7.313 25.313 1.00 51.08 93 ARG B O 1
ATOM 2026 N N . GLU B 1 96 ? 38.329 -7.685 27.160 1.00 51.98 94 GLU B N 1
ATOM 2027 C CA . GLU B 1 96 ? 37.295 -8.426 27.882 1.00 52.64 94 GLU B CA 1
ATOM 2028 C C . GLU B 1 96 ? 36.860 -9.659 27.086 1.00 51.91 94 GLU B C 1
ATOM 2029 O O . GLU B 1 96 ? 35.666 -9.911 26.916 1.00 51.80 94 GLU B O 1
ATOM 2035 N N . GLY B 1 97 ? 37.835 -10.400 26.561 1.00 50.95 95 GLY B N 1
ATOM 2036 C CA . GLY B 1 97 ? 37.552 -11.568 25.751 1.00 50.12 95 GLY B CA 1
ATOM 2037 C C . GLY B 1 97 ? 37.042 -11.334 24.332 1.00 49.48 95 GLY B C 1
ATOM 2038 O O . GLY B 1 97 ? 36.917 -12.301 23.589 1.00 49.30 95 GLY B O 1
ATOM 2039 N N . ARG B 1 98 ? 36.744 -10.091 23.946 1.00 48.13 96 ARG B N 1
ATOM 2040 C CA . ARG B 1 98 ? 36.290 -9.797 22.577 1.00 47.48 96 ARG B CA 1
ATOM 2041 C C . ARG B 1 98 ? 37.344 -9.061 21.734 1.00 45.14 96 ARG B C 1
ATOM 2042 O O . ARG B 1 98 ? 38.014 -8.151 22.213 1.00 44.26 96 ARG B O 1
ATOM 2050 N N . ASP B 1 99 ? 37.465 -9.464 20.472 1.00 42.72 97 ASP B N 1
ATOM 2051 C CA . ASP B 1 99 ? 38.437 -8.884 19.551 1.00 40.84 97 ASP B CA 1
ATOM 2052 C C . ASP B 1 99 ? 37.947 -7.544 18.981 1.00 37.97 97 ASP B C 1
ATOM 2053 O O . ASP B 1 99 ? 36.834 -7.447 18.449 1.00 36.40 97 ASP B O 1
ATOM 2058 N N . LEU B 1 100 ? 38.775 -6.511 19.125 1.00 35.23 98 LEU B N 1
ATOM 2059 C CA . LEU B 1 100 ? 38.499 -5.191 18.547 1.00 33.59 98 LEU B CA 1
ATOM 2060 C C . LEU B 1 100 ? 39.456 -4.930 17.397 1.00 31.76 98 LEU B C 1
ATOM 2061 O O . LEU B 1 100 ? 40.633 -5.275 17.490 1.00 31.25 98 LEU B O 1
ATOM 2066 N N . MET B 1 101 ? 38.945 -4.345 16.316 1.00 29.90 99 MET B N 1
ATOM 2067 C CA . MET B 1 101 ? 39.753 -3.945 15.165 1.00 28.53 99 MET B CA 1
ATOM 2068 C C . MET B 1 101 ? 39.774 -2.420 15.097 1.00 27.40 99 MET B C 1
ATOM 2069 O O . MET B 1 101 ? 38.727 -1.768 15.140 1.00 26.69 99 MET B O 1
ATOM 2074 N N . LEU B 1 102 ? 40.976 -1.870 14.991 1.00 25.87 100 LEU B N 1
ATOM 2075 C CA . LEU B 1 102 ? 41.181 -0.449 14.808 1.00 25.13 100 LEU B CA 1
ATOM 2076 C C . LEU B 1 102 ? 41.831 -0.180 13.466 1.00 24.42 100 LEU B C 1
ATOM 2077 O O . LEU B 1 102 ? 42.802 -0.846 13.072 1.00 24.68 100 LEU B O 1
ATOM 2082 N N . ARG B 1 103 ? 41.289 0.807 12.776 1.00 23.51 101 ARG B N 1
ATOM 2083 C CA . ARG B 1 103 ? 41.886 1.373 11.588 1.00 22.24 101 ARG B CA 1
ATOM 2084 C C . ARG B 1 103 ? 42.174 2.824 11.921 1.00 21.68 101 ARG B C 1
ATOM 2085 O O . ARG B 1 103 ? 41.272 3.653 12.085 1.00 21.50 101 ARG B O 1
ATOM 2093 N N . GLN B 1 104 ? 43.451 3.138 12.063 1.00 21.20 102 GLN B N 1
ATOM 2094 C CA . GLN B 1 104 ? 43.864 4.376 12.653 1.00 21.12 102 GLN B CA 1
ATOM 2095 C C . GLN B 1 104 ? 44.780 5.086 11.659 1.00 22.12 102 GLN B C 1
ATOM 2096 O O . GLN B 1 104 ? 45.726 4.477 11.132 1.00 22.17 102 GLN B O 1
ATOM 2102 N N . VAL B 1 105 ? 44.465 6.344 11.359 1.00 21.18 103 VAL B N 1
ATOM 2103 C CA . VAL B 1 105 ? 45.285 7.156 10.465 1.00 21.47 103 VAL B CA 1
ATOM 2104 C C . VAL B 1 105 ? 45.872 8.359 11.197 1.00 21.41 103 VAL B C 1
ATOM 2105 O O . VAL B 1 105 ? 45.143 9.152 11.801 1.00 19.74 103 VAL B O 1
ATOM 2109 N N . PHE B 1 106 ? 47.206 8.462 11.165 1.00 21.13 104 PHE B N 1
ATOM 2110 C CA . PHE B 1 106 ? 47.928 9.593 11.736 1.00 20.71 104 PHE B CA 1
ATOM 2111 C C . PHE B 1 106 ? 48.280 10.545 10.617 1.00 21.12 104 PHE B C 1
ATOM 2112 O O . PHE B 1 106 ? 48.862 10.119 9.612 1.00 21.03 104 PHE B O 1
ATOM 2120 N N . ILE B 1 107 ? 47.929 11.815 10.782 1.00 20.34 105 ILE B N 1
ATOM 2121 C CA . ILE B 1 107 ? 48.111 12.812 9.761 1.00 20.90 105 ILE B CA 1
ATOM 2122 C C . ILE B 1 107 ? 48.976 13.919 10.310 1.00 20.75 105 ILE B C 1
ATOM 2123 O O . ILE B 1 107 ? 48.600 14.617 11.265 1.00 20.91 105 ILE B O 1
ATOM 2128 N N . GLU B 1 108 ? 50.147 14.089 9.706 1.00 21.70 106 GLU B N 1
ATOM 2129 C CA . GLU B 1 108 ? 51.091 15.104 10.177 1.00 20.35 106 GLU B CA 1
ATOM 2130 C C . GLU B 1 108 ? 50.532 16.474 9.981 1.00 20.90 106 GLU B C 1
ATOM 2131 O O . GLU B 1 108 ? 50.120 16.866 8.879 1.00 21.44 106 GLU B O 1
ATOM 2137 N N . ARG B 1 109 ? 50.501 17.214 11.074 1.00 21.09 107 ARG B N 1
ATOM 2138 C CA . ARG B 1 109 ? 50.102 18.592 11.065 1.00 22.27 107 ARG B CA 1
ATOM 2139 C C . ARG B 1 109 ? 50.680 19.263 12.299 1.00 22.47 107 ARG B C 1
ATOM 2140 O O . ARG B 1 109 ? 50.965 18.605 13.298 1.00 22.37 107 ARG B O 1
ATOM 2148 N N . ARG B 1 110 ? 50.819 20.578 12.213 1.00 24.13 108 ARG B N 1
ATOM 2149 C CA . ARG B 1 110 ? 51.209 21.419 13.332 1.00 25.50 108 ARG B CA 1
ATOM 2150 C C . ARG B 1 110 ? 50.049 22.363 13.661 1.00 25.43 108 ARG B C 1
ATOM 2151 O O . ARG B 1 110 ? 49.390 22.815 12.757 1.00 25.07 108 ARG B O 1
ATOM 2159 N N . PRO B 1 111 ? 49.809 22.690 14.930 1.00 25.88 109 PRO B N 1
ATOM 2160 C CA . PRO B 1 111 ? 50.628 22.277 16.074 1.00 25.63 109 PRO B CA 1
ATOM 2161 C C . PRO B 1 111 ? 50.401 20.869 16.567 1.00 24.98 109 PRO B C 1
ATOM 2162 O O . PRO B 1 111 ? 51.127 20.436 17.456 1.00 26.08 109 PRO B O 1
ATOM 2166 N N . ALA B 1 112 ? 49.421 20.138 16.032 1.00 23.73 110 ALA B N 1
ATOM 2167 C CA . ALA B 1 112 ? 49.121 18.802 16.538 1.00 22.35 110 ALA B CA 1
ATOM 2168 C C . ALA B 1 112 ? 48.749 17.842 15.431 1.00 21.88 110 ALA B C 1
ATOM 2169 O O . ALA B 1 112 ? 48.005 18.195 14.517 1.00 21.49 110 ALA B O 1
ATOM 2171 N N . VAL B 1 113 ? 49.303 16.635 15.524 1.00 20.53 111 VAL B N 1
ATOM 2172 C CA . VAL B 1 113 ? 49.006 15.544 14.628 1.00 19.59 111 VAL B CA 1
ATOM 2173 C C . VAL B 1 113 ? 47.498 15.284 14.723 1.00 19.97 111 VAL B C 1
ATOM 2174 O O . VAL B 1 113 ? 46.928 15.306 15.830 1.00 18.59 111 VAL B O 1
ATOM 2178 N N . LEU B 1 114 ? 46.861 15.100 13.580 1.00 19.65 112 LEU B N 1
ATOM 2179 C CA . LEU B 1 114 ? 45.424 14.792 13.543 1.00 20.32 112 LEU B CA 1
ATOM 2180 C C . LEU B 1 114 ? 45.296 13.297 13.362 1.00 20.39 112 LEU B C 1
ATOM 2181 O O . LEU B 1 114 ? 45.862 12.732 12.429 1.00 20.99 112 LEU B O 1
ATOM 2186 N N . ILE B 1 115 ? 44.595 12.629 14.274 1.00 18.91 113 ILE B N 1
ATOM 2187 C CA . ILE B 1 115 ? 44.415 11.188 14.223 1.00 19.15 113 ILE B CA 1
ATOM 2188 C C . ILE B 1 115 ? 42.934 10.806 13.986 1.00 18.65 113 ILE B C 1
ATOM 2189 O O . ILE B 1 115 ? 42.065 11.310 14.662 1.00 17.94 113 ILE B O 1
ATOM 2194 N N . THR B 1 116 ? 42.659 9.925 13.038 1.00 18.75 114 THR B N 1
ATOM 2195 C CA . THR B 1 116 ? 41.301 9.380 12.913 1.00 18.51 114 THR B CA 1
ATOM 2196 C C . THR B 1 116 ? 41.346 7.914 13.290 1.00 18.78 114 THR B C 1
ATOM 2197 O O . THR B 1 116 ? 42.300 7.196 12.971 1.00 18.87 114 THR B O 1
ATOM 2201 N N . THR B 1 117 ? 40.338 7.470 14.014 1.00 18.91 115 THR B N 1
ATOM 2202 C CA . THR B 1 117 ? 40.348 6.129 14.572 1.00 19.33 115 THR B CA 1
ATOM 2203 C C . THR B 1 117 ? 38.968 5.519 14.387 1.00 20.30 115 THR B C 1
ATOM 2204 O O . THR B 1 117 ? 37.981 6.030 14.936 1.00 21.02 115 THR B O 1
ATOM 2208 N N . LEU B 1 118 ? 38.908 4.469 13.592 1.00 20.56 116 LEU B N 1
ATOM 2209 C CA . LEU B 1 118 ? 37.718 3.634 13.437 1.00 20.58 116 LEU B CA 1
ATOM 2210 C C . LEU B 1 118 ? 37.870 2.470 14.390 1.00 21.24 116 LEU B C 1
ATOM 2211 O O . LEU B 1 118 ? 38.831 1.697 14.283 1.00 21.13 116 LEU B O 1
ATOM 2216 N N . THR B 1 119 ? 36.933 2.336 15.336 1.00 21.26 117 THR B N 1
ATOM 2217 C CA . THR B 1 119 ? 36.925 1.204 16.242 1.00 21.97 117 THR B CA 1
ATOM 2218 C C . THR B 1 119 ? 35.754 0.298 15.915 1.00 22.31 117 THR B C 1
ATOM 2219 O O . THR B 1 119 ? 34.601 0.726 15.917 1.00 21.05 117 THR B O 1
ATOM 2223 N N . THR B 1 120 ? 36.067 -0.961 15.620 1.00 23.25 118 THR B N 1
ATOM 2224 C CA . THR B 1 120 ? 35.078 -1.906 15.148 1.00 24.01 118 THR B CA 1
ATOM 2225 C C . THR B 1 120 ? 35.551 -3.289 15.578 1.00 24.29 118 THR B C 1
ATOM 2226 O O . THR B 1 120 ? 36.215 -3.400 16.608 1.00 24.65 118 THR B O 1
ATOM 2230 N N . THR B 1 121 ? 35.200 -4.338 14.836 1.00 25.39 119 THR B N 1
ATOM 2231 C CA . THR B 1 121 ? 35.693 -5.695 15.088 1.00 26.11 119 THR B CA 1
ATOM 2232 C C . THR B 1 121 ? 36.262 -6.303 13.792 1.00 25.95 119 THR B C 1
ATOM 2233 O O . THR B 1 121 ? 36.029 -5.776 12.699 1.00 25.09 119 THR B O 1
ATOM 2237 N N . PRO B 1 122 ? 37.004 -7.405 13.903 1.00 26.53 120 PRO B N 1
ATOM 2238 C CA . PRO B 1 122 ? 37.513 -8.081 12.697 1.00 26.84 120 PRO B CA 1
ATOM 2239 C C . PRO B 1 122 ? 36.423 -8.413 11.668 1.00 26.78 120 PRO B C 1
ATOM 2240 O O . PRO B 1 122 ? 36.606 -8.078 10.516 1.00 27.23 120 PRO B O 1
ATOM 2244 N N . ALA B 1 123 ? 35.293 -8.978 12.083 1.00 26.76 121 ALA B N 1
ATOM 2245 C CA . ALA B 1 123 ? 34.218 -9.300 11.142 1.00 26.53 121 ALA B CA 1
ATOM 2246 C C . ALA B 1 123 ? 33.448 -8.069 10.649 1.00 26.40 121 ALA B C 1
ATOM 2247 O O . ALA B 1 123 ? 32.899 -8.084 9.563 1.00 25.40 121 ALA B O 1
ATOM 2249 N N . ASP B 1 124 ? 33.389 -7.009 11.444 1.00 26.56 122 ASP B N 1
ATOM 2250 C CA . ASP B 1 124 ? 32.603 -5.846 11.065 1.00 26.32 122 ASP B CA 1
ATOM 2251 C C . ASP B 1 124 ? 33.379 -4.867 10.225 1.00 26.25 122 ASP B C 1
ATOM 2252 O O . ASP B 1 124 ? 32.781 -3.986 9.630 1.00 26.43 122 ASP B O 1
ATOM 2257 N N . LEU B 1 125 ? 34.700 -4.966 10.201 1.00 27.26 123 LEU B N 1
ATOM 2258 C CA . LEU B 1 125 ? 35.497 -3.985 9.471 1.00 28.17 123 LEU B CA 1
ATOM 2259 C C . LEU B 1 125 ? 35.084 -3.853 7.982 1.00 28.89 123 LEU B C 1
ATOM 2260 O O . LEU B 1 125 ? 34.941 -2.724 7.491 1.00 28.71 123 LEU B O 1
ATOM 2265 N N . PRO B 1 126 ? 34.887 -4.966 7.263 1.00 29.25 124 PRO B N 1
ATOM 2266 C CA . PRO B 1 126 ? 34.453 -4.872 5.858 1.00 29.64 124 PRO B CA 1
ATOM 2267 C C . PRO B 1 126 ? 33.064 -4.256 5.682 1.00 29.25 124 PRO B C 1
ATOM 2268 O O . PRO B 1 126 ? 32.790 -3.654 4.651 1.00 28.61 124 PRO B O 1
ATOM 2272 N N . HIS B 1 127 ? 32.215 -4.361 6.697 1.00 29.07 125 HIS B N 1
ATOM 2273 C CA . HIS B 1 127 ? 30.897 -3.759 6.642 1.00 28.50 125 HIS B CA 1
ATOM 2274 C C . HIS B 1 127 ? 30.964 -2.237 6.806 1.00 28.74 125 HIS B C 1
ATOM 2275 O O . HIS B 1 127 ? 30.203 -1.509 6.157 1.00 28.86 125 HIS B O 1
ATOM 2282 N N . HIS B 1 128 ? 31.868 -1.750 7.660 1.00 27.84 126 HIS B N 1
ATOM 2283 C CA . HIS B 1 128 ? 32.017 -0.297 7.866 1.00 27.73 126 HIS B CA 1
ATOM 2284 C C . HIS B 1 128 ? 33.022 0.384 6.950 1.00 27.69 126 HIS B C 1
ATOM 2285 O O . HIS B 1 128 ? 33.051 1.617 6.862 1.00 27.31 126 HIS B O 1
ATOM 2292 N N . GLU B 1 129 ? 33.822 -0.409 6.248 1.00 27.93 127 GLU B N 1
ATOM 2293 C CA . GLU B 1 129 ? 34.867 0.138 5.380 1.00 28.15 127 GLU B CA 1
ATOM 2294 C C . GLU B 1 129 ? 34.380 1.128 4.319 1.00 27.95 127 GLU B C 1
ATOM 2295 O O . GLU B 1 129 ? 34.985 2.164 4.146 1.00 27.46 127 GLU B O 1
ATOM 2301 N N . PRO B 1 130 ? 33.307 0.837 3.595 1.00 28.60 128 PRO B N 1
ATOM 2302 C CA . PRO B 1 130 ? 32.824 1.792 2.589 1.00 28.84 128 PRO B CA 1
ATOM 2303 C C . PRO B 1 130 ? 32.516 3.190 3.163 1.00 28.15 128 PRO B C 1
ATOM 2304 O O . PRO B 1 130 ? 32.931 4.186 2.586 1.00 28.05 128 PRO B O 1
ATOM 2308 N N . ALA B 1 131 ? 31.848 3.251 4.306 1.00 28.19 129 ALA B N 1
ATOM 2309 C CA . ALA B 1 131 ? 31.499 4.536 4.916 1.00 27.94 129 ALA B CA 1
ATOM 2310 C C . ALA B 1 131 ? 32.763 5.227 5.455 1.00 27.20 129 ALA B C 1
ATOM 2311 O O . ALA B 1 131 ? 32.954 6.433 5.286 1.00 27.52 129 ALA B O 1
ATOM 2313 N N . TRP B 1 132 ? 33.640 4.450 6.066 1.00 26.87 130 TRP B N 1
ATOM 2314 C CA . TRP B 1 132 ? 34.927 4.963 6.538 1.00 26.36 130 TRP B CA 1
ATOM 2315 C C . TRP B 1 132 ? 35.730 5.587 5.387 1.00 27.30 130 TRP B C 1
ATOM 2316 O O . TRP B 1 132 ? 36.249 6.698 5.493 1.00 25.75 130 TRP B O 1
ATOM 2327 N N . LYS B 1 133 ? 35.792 4.854 4.283 1.00 29.34 131 LYS B N 1
ATOM 2328 C CA . LYS B 1 133 ? 36.588 5.250 3.131 1.00 31.50 131 LYS B CA 1
ATOM 2329 C C . LYS B 1 133 ? 36.036 6.544 2.528 1.00 31.87 131 LYS B C 1
ATOM 2330 O O . LYS B 1 133 ? 36.807 7.440 2.213 1.00 32.78 131 LYS B O 1
ATOM 2336 N N . GLN B 1 134 ? 34.721 6.680 2.421 1.00 33.20 132 GLN B N 1
ATOM 2337 C CA . GLN B 1 134 ? 34.133 7.915 1.872 1.00 34.71 132 GLN B CA 1
ATOM 2338 C C . GLN B 1 134 ? 34.404 9.149 2.722 1.00 33.19 132 GLN B C 1
ATOM 2339 O O . GLN B 1 134 ? 34.711 10.212 2.170 1.00 34.70 132 GLN B O 1
ATOM 2345 N N . ALA B 1 135 ? 34.338 9.017 4.041 1.00 30.15 133 ALA B N 1
ATOM 2346 C CA . ALA B 1 135 ? 34.755 10.088 4.922 1.00 28.70 133 ALA B CA 1
ATOM 2347 C C . ALA B 1 135 ? 36.251 10.406 4.794 1.00 26.67 133 ALA B C 1
ATOM 2348 O O . ALA B 1 135 ? 36.624 11.560 4.709 1.00 25.64 133 ALA B O 1
ATOM 2350 N N . MET B 1 136 ? 37.101 9.387 4.816 1.00 25.39 134 MET B N 1
ATOM 2351 C CA . MET B 1 136 ? 38.552 9.630 4.822 1.00 25.06 134 MET B CA 1
ATOM 2352 C C . MET B 1 136 ? 39.044 10.216 3.490 1.00 25.27 134 MET B C 1
ATOM 2353 O O . MET B 1 136 ? 39.957 11.049 3.470 1.00 26.36 134 MET B O 1
ATOM 2358 N N . GLN B 1 137 ? 38.400 9.827 2.396 1.00 25.42 135 GLN B N 1
ATOM 2359 C CA . GLN B 1 137 ? 38.756 10.318 1.056 1.00 26.02 135 GLN B CA 1
ATOM 2360 C C . GLN B 1 137 ? 38.371 11.773 0.836 1.00 25.03 135 GLN B C 1
ATOM 2361 O O . GLN B 1 137 ? 38.832 12.399 -0.114 1.00 24.63 135 GLN B O 1
ATOM 2367 N N . THR B 1 138 ? 37.540 12.317 1.717 1.00 23.33 136 THR B N 1
ATOM 2368 C CA . THR B 1 138 ? 37.111 13.694 1.591 1.00 23.05 136 THR B CA 1
ATOM 2369 C C . THR B 1 138 ? 37.719 14.586 2.661 1.00 22.65 136 THR B C 1
ATOM 2370 O O . THR B 1 138 ? 37.394 15.761 2.749 1.00 23.62 136 THR B O 1
ATOM 2374 N N . LEU B 1 139 ? 38.569 14.033 3.509 1.00 22.82 137 LEU B N 1
ATOM 2375 C CA . LEU B 1 139 ? 39.193 14.807 4.571 1.00 22.85 137 LEU B CA 1
ATOM 2376 C C . LEU B 1 139 ? 40.257 15.698 3.964 1.00 23.92 137 LEU B C 1
ATOM 2377 O O . LEU B 1 139 ? 41.256 15.203 3.420 1.00 25.57 137 LEU B O 1
ATOM 2382 N N . VAL B 1 140 ? 40.056 17.000 4.078 1.00 24.79 138 VAL B N 1
ATOM 2383 C CA . VAL B 1 140 ? 41.018 18.000 3.629 1.00 25.88 138 VAL B CA 1
ATOM 2384 C C . VAL B 1 140 ? 41.578 18.797 4.811 1.00 26.19 138 VAL B C 1
ATOM 2385 O O . VAL B 1 140 ? 40.876 19.602 5.416 1.00 25.99 138 VAL B O 1
ATOM 2389 N N . PRO B 1 141 ? 42.844 18.586 5.151 1.00 27.46 139 PRO B N 1
ATOM 2390 C CA . PRO B 1 141 ? 43.453 19.343 6.239 1.00 29.03 139 PRO B CA 1
ATOM 2391 C C . PRO B 1 141 ? 43.420 20.825 5.931 1.00 31.44 139 PRO B C 1
ATOM 2392 O O . PRO B 1 141 ? 43.530 21.225 4.769 1.00 32.04 139 PRO B O 1
ATOM 2396 N N . ARG B 1 142 ? 43.212 21.629 6.955 1.00 33.79 140 ARG B N 1
ATOM 2397 C CA . ARG B 1 142 ? 43.242 23.065 6.817 1.00 37.00 140 ARG B CA 1
ATOM 2398 C C . ARG B 1 142 ? 44.706 23.483 6.942 1.00 38.87 140 ARG B C 1
ATOM 2399 O O . ARG B 1 142 ? 45.450 22.909 7.738 1.00 38.99 140 ARG B O 1
ATOM 2407 N N . PRO B 1 143 ? 45.143 24.419 6.111 1.00 41.72 141 PRO B N 1
ATOM 2408 C CA . PRO B 1 143 ? 46.422 25.127 6.338 1.00 43.48 141 PRO B CA 1
ATOM 2409 C C . PRO B 1 143 ? 46.594 25.702 7.760 1.00 45.40 141 PRO B C 1
ATOM 2410 O O . PRO B 1 143 ? 45.632 26.209 8.350 1.00 45.85 141 PRO B O 1
ATOM 2414 N N . THR B 1 144 ? 47.812 25.629 8.298 1.00 47.24 142 THR B N 1
ATOM 2415 C CA . THR B 1 144 ? 48.076 26.122 9.652 1.00 48.90 142 THR B CA 1
ATOM 2416 C C . THR B 1 144 ? 48.791 27.473 9.660 1.00 48.87 142 THR B C 1
ATOM 2417 O O . THR B 1 144 ? 48.633 28.265 8.728 1.00 49.61 142 THR B O 1
#

Radius of gyration: 20.66 Å; Cα contacts (8 Å, |Δi|>4): 593; chains: 2; bounding box: 51×50×49 Å

Sequence (288 aa):
GHMTLYRLHEADLEIPDAWQDQSINIFKLPASGPAREASFVISRDASQGDAPFADYVARQLENAEKQLPGFKLHKRWDINIHGHAAVLLDYQWQREGRDLMLRQVFIERRPAVLITTLTTTPADLPHHEPAWKQAMQTLVPRPTGHMTLYRLHEADLEIPDAWQDQSINIFKLPASGPAREASFVISRDASQGDAPFADYVARQLENAEKQLPGFKLHKRWDINIHGHAAVLLDYQWQREGRDLMLRQVFIERRPAVLITTLTTTPADLPHHEPAWKQAMQTLVPRPT

InterPro domains:
  IPR014894 Inner membrane lipoprotein DcrB/EagT6 [PF08786] (8-136)
  IPR016123 Mog1/PsbP, alpha/beta/alpha sandwich [SSF55724] (1-141)

Solvent-accessible surface area: 14767 Å² total; per-residue (Å²): 118,154,38,79,78,12,70,5,49,9,0,28,0,68,13,9,87,73,18,91,52,79,2,58,6,38,2,51,3,60,60,58,76,126,5,174,92,4,24,0,35,0,31,33,30,77,62,9,36,152,42,83,21,65,83,3,0,55,95,30,21,99,53,12,90,140,126,42,81,54,36,134,70,98,102,90,93,103,69,104,20,112,62,46,44,3,6,14,4,8,11,38,44,81,114,168,58,140,64,13,8,13,19,28,3,6,1,53,17,92,97,14,0,0,15,0,17,0,35,8,26,61,92,12,24,94,85,5,59,88,38,13,112,83,1,20,119,28,1,69,6,47,113,136,108,153,84,70,106,11,34,5,35,7,0,34,0,67,13,18,84,74,19,93,59,72,3,49,6,37,3,77,2,59,65,73,80,113,3,152,90,7,34,0,29,0,31,44,27,84,61,9,40,151,40,84,20,66,83,1,0,57,100,33,27,79,52,12,92,156,123,43,88,57,35,123,67,71,86,97,141,102,67,112,18,117,70,47,44,3,6,10,1,3,9,31,32,86,134,160,46,164,64,40,12,19,16,27,0,6,0,52,19,99,107,14,1,0,15,0,16,0,40,5,20,51,77,11,16,81,95,10,49,82,24,17,91,67,0,18,130,40,2,68,6,102,118,128

CATH classification: 3.40.1000.10

Foldseek 3Di:
DAWDWDDDPVDIDTDHPPDDDFDKDKDWAPADDPFHIKIKMKTWAQPCPPPDPVVVVVVVVVCCVVPFAAKDWPDKDFDAAQNWTKIWTWIWGADPHAIKTKTKMWTDDPSIIMIIIIIGHPVNCVVCVVVVVVVVNPDDDDDD/DDWDWDDDPVDIDTDHPPDDDFDKDKDWACDDDPFHIKMKMKTWAQPCPPPDVVVVVVVVVVCCQVPAAAKDWDDWDFDAAQNWTKIWTWIWGADPNAIKIKTKMWTDDPSTIIMIIMIGGPVCCVVCVVVVVVVVNPDHDDDD

Organism: Pseudomonas aeruginosa (strain ATCC 15692 / DSM 22644 / CIP 104116 / JCM 14847 / LMG 12228 / 1C / PRS 101 / PAO1) (NCBI:txid208964)

B-factor: mean 33.07, std 10.53, range [15.68, 67.29]

Nearest PDB structures (foldseek):
  1tu1-assembly1_A  TM=1.007E+00  e=4.195E-27  Pseudomonas aeruginosa PAO1
  6e8a-assembly2_B-2  TM=6.431E-01  e=8.968E-06  Salmonella enterica subsp. enterica serovar Typhimurium
  6e8a-assembly1_A-3  TM=5.088E-01  e=4.020E-06  Salmonella enterica subsp. enterica serovar Typhimurium
  2xb3-assembly1_A  TM=5.882E-01  e=2.473E-04  Thermosynechococcus vestitus BP-1
  1v2b-assembly2_B  TM=5.303E-01  e=7.608E-04  Nicotiana tabacum